Protein AF-A0A5C2S6M8-F1 (afdb_monomer)

Nearest PDB structures (foldseek):
  4gaa-assembly1_B  TM=9.132E-01  e=5.819E-22  Xenopus laevis
  2xpz-assembly1_A  TM=9.169E-01  e=4.598E-22  Saccharomyces cerevisiae
  5ni4-assembly1_C  TM=9.020E-01  e=3.614E-21  Homo sapiens
  2xq0-assembly1_A  TM=9.296E-01  e=1.881E-20  Saccharomyces cerevisiae
  2xpy-assembly1_A  TM=9.095E-01  e=1.107E-20  Saccharomyces cerevisiae

Foldseek 3Di:
DDDDDDDDDDPPDDPPDDDDDDDDDDADPPFPQKDWADDDDDPDPKTKIKGFQALVGCGPDVDDSFQLFWDWDKDKDKDLFDKDKLFQWDPPHQPADHLNPDDRPPDIDITIGTFPATFRRRLIIMITIQKHKDWADDDPPAQATEIEIEHPVCRVLRCLQARPPLNVLQVLLCVVDPHQDRRAAYEYADEQPPPDQWAQRHNYIYGHCVCSPVPNPNNLVSNLSSLLSCQCGNDNDRHPLQCCSRNVSSLQSSLVSLCVRPNVCSSVVSVVVVVVVLVVVCVVCVVPCLVNDNGHDDDDD

Structure (mmCIF, N/CA/C/O backbone):
data_AF-A0A5C2S6M8-F1
#
_entry.id   AF-A0A5C2S6M8-F1
#
loop_
_atom_site.group_PDB
_atom_site.id
_atom_site.type_symbol
_atom_site.label_atom_id
_atom_site.label_alt_id
_atom_site.label_comp_id
_atom_site.label_asym_id
_atom_site.label_entity_id
_atom_site.label_seq_id
_atom_site.pdbx_PDB_ins_code
_atom_site.Cartn_x
_atom_site.Cartn_y
_atom_site.Cartn_z
_atom_site.occupancy
_atom_site.B_iso_or_equiv
_atom_site.auth_seq_id
_atom_site.auth_comp_id
_atom_site.auth_asym_id
_atom_site.auth_atom_id
_atom_site.pdbx_PDB_model_num
ATOM 1 N N . MET A 1 1 ? -6.069 20.967 12.058 1.00 51.31 1 MET A N 1
ATOM 2 C CA . MET A 1 1 ? -5.876 20.634 13.490 1.00 51.31 1 MET A CA 1
ATOM 3 C C . MET A 1 1 ? -6.990 19.701 13.958 1.00 51.31 1 MET A C 1
ATOM 5 O O . MET A 1 1 ? -8.087 19.770 13.416 1.00 51.31 1 MET A O 1
ATOM 9 N N . GLY A 1 2 ? -6.708 18.782 14.886 1.00 70.38 2 GLY A N 1
ATOM 10 C CA . GLY A 1 2 ? -7.698 17.844 15.445 1.00 70.38 2 GLY A CA 1
ATOM 11 C C . GLY A 1 2 ? -8.103 18.213 16.876 1.00 70.38 2 GLY A C 1
ATOM 12 O O . GLY A 1 2 ? -7.487 19.081 17.480 1.00 70.38 2 GLY A O 1
ATOM 13 N N . SER A 1 3 ? -9.102 17.532 17.442 1.00 79.12 3 SER A N 1
ATOM 14 C CA . SER A 1 3 ? -9.511 17.717 18.846 1.00 79.12 3 SER A CA 1
ATOM 15 C C . SER A 1 3 ? -9.066 16.517 19.692 1.00 79.12 3 SER A C 1
ATOM 17 O O . SER A 1 3 ? -9.402 15.384 19.327 1.00 79.12 3 SER A O 1
ATOM 19 N N . PRO A 1 4 ? -8.329 16.713 20.802 1.00 83.56 4 PRO A N 1
ATOM 20 C CA . PRO A 1 4 ? -7.912 15.607 21.658 1.00 83.56 4 PRO A CA 1
ATOM 21 C C . PRO A 1 4 ? -9.127 14.967 22.343 1.00 83.56 4 PRO A C 1
ATOM 23 O O . PRO A 1 4 ? -9.951 15.661 22.936 1.00 83.56 4 PRO A O 1
ATOM 26 N N . LEU A 1 5 ? -9.227 13.637 22.294 1.00 86.69 5 LEU A N 1
ATOM 27 C CA . LEU A 1 5 ? -10.192 12.879 23.090 1.00 86.69 5 LEU A CA 1
ATOM 28 C C . LEU A 1 5 ? -9.545 12.512 24.430 1.00 86.69 5 LEU A C 1
ATOM 30 O O . LEU A 1 5 ? -8.531 11.819 24.450 1.00 86.69 5 LEU A O 1
ATOM 34 N N . ARG A 1 6 ? -10.132 12.960 25.544 1.00 90.19 6 ARG A N 1
ATOM 35 C CA . ARG A 1 6 ? -9.695 12.599 26.900 1.00 90.19 6 ARG A CA 1
ATOM 36 C C . ARG A 1 6 ? -10.633 11.537 27.465 1.00 90.19 6 ARG A C 1
ATOM 38 O O . ARG A 1 6 ? -11.842 11.738 27.469 1.00 90.19 6 ARG A O 1
ATOM 45 N N . ILE A 1 7 ? -10.075 10.424 27.932 1.00 88.31 7 ILE A N 1
ATOM 46 C CA . ILE A 1 7 ? -10.818 9.323 28.555 1.00 88.31 7 ILE A CA 1
ATOM 47 C C . ILE A 1 7 ? -10.286 9.167 29.976 1.00 88.31 7 ILE A C 1
ATOM 49 O O . ILE A 1 7 ? -9.089 8.960 30.165 1.00 88.31 7 ILE A O 1
ATOM 53 N N . LEU A 1 8 ? -11.166 9.299 30.967 1.00 90.06 8 LEU A N 1
ATOM 54 C CA . LEU A 1 8 ? -10.809 9.101 32.368 1.00 90.06 8 LEU A CA 1
ATOM 55 C C . LEU A 1 8 ? -10.795 7.601 32.668 1.00 90.06 8 LEU A C 1
ATOM 57 O O . LEU A 1 8 ? -11.786 6.907 32.445 1.00 90.06 8 LEU A O 1
ATOM 61 N N . LEU A 1 9 ? -9.659 7.108 33.152 1.00 87.69 9 LEU A N 1
ATOM 62 C CA . LEU A 1 9 ? -9.495 5.720 33.575 1.00 87.69 9 LEU A CA 1
ATOM 63 C C . LEU A 1 9 ? -9.666 5.614 35.100 1.00 87.69 9 LEU A C 1
ATOM 65 O O . LEU A 1 9 ? -9.387 6.585 35.807 1.00 87.69 9 LEU A O 1
ATOM 69 N N . PRO A 1 10 ? -10.092 4.454 35.635 1.00 85.06 10 PRO A N 1
ATOM 70 C CA . PRO A 1 10 ? -10.161 4.242 37.079 1.00 85.06 10 PRO A CA 1
ATOM 71 C C . PRO A 1 10 ? -8.787 4.451 37.750 1.00 85.06 10 PRO A C 1
ATOM 73 O O . PRO A 1 10 ? -7.783 4.025 37.180 1.00 85.06 10 PRO A O 1
ATOM 76 N N . PRO A 1 11 ? -8.718 5.043 38.957 1.00 79.00 11 PRO A N 1
ATOM 77 C CA . PRO A 1 11 ? -7.467 5.518 39.567 1.00 79.00 11 PRO A CA 1
ATOM 78 C C . PRO A 1 11 ? -6.486 4.415 40.011 1.00 79.00 11 PRO A C 1
ATOM 80 O O . PRO A 1 11 ? -5.311 4.690 40.226 1.00 79.00 11 PRO A O 1
ATOM 83 N N . SER A 1 12 ? -6.923 3.162 40.135 1.00 82.44 12 SER A N 1
ATOM 84 C CA . SER A 1 12 ? -6.115 2.049 40.653 1.00 82.44 12 SER A CA 1
ATOM 85 C C . SER A 1 12 ? -5.447 1.221 39.543 1.00 82.44 12 SER A C 1
ATOM 87 O O . SER A 1 12 ? -5.693 0.016 39.446 1.00 82.44 12 SER A O 1
ATOM 89 N N . ARG A 1 13 ? -4.651 1.850 38.668 1.00 85.12 13 ARG A N 1
ATOM 90 C CA . ARG A 1 13 ? -3.967 1.153 37.559 1.00 85.12 13 ARG A CA 1
ATOM 91 C C . ARG A 1 13 ? -2.469 1.036 37.776 1.00 85.12 13 ARG A C 1
ATOM 93 O O . ARG A 1 13 ? -1.834 1.954 38.287 1.00 85.12 13 ARG A O 1
ATOM 100 N N . LYS A 1 14 ? -1.917 -0.103 37.368 1.00 89.44 14 LYS A N 1
ATOM 101 C CA . LYS A 1 14 ? -0.484 -0.401 37.411 1.00 89.44 14 LYS A CA 1
ATOM 102 C C . LYS A 1 14 ? 0.089 -0.439 35.997 1.00 89.44 14 LYS A C 1
ATOM 104 O O . LYS A 1 14 ? -0.619 -0.692 35.023 1.00 89.44 14 LYS A O 1
ATOM 109 N N . VAL A 1 15 ? 1.392 -0.184 35.882 1.00 88.62 15 VAL A N 1
ATOM 110 C CA . VAL A 1 15 ? 2.122 -0.370 34.621 1.00 88.62 15 VAL A CA 1
ATOM 111 C C . VAL A 1 15 ? 1.976 -1.829 34.184 1.00 88.62 15 VAL A C 1
ATOM 113 O O . VAL A 1 15 ? 2.234 -2.734 34.972 1.00 88.62 15 VAL A O 1
ATOM 116 N N . GLY A 1 16 ? 1.549 -2.043 32.939 1.00 88.75 16 GLY A N 1
ATOM 117 C CA . GLY A 1 16 ? 1.288 -3.373 32.377 1.00 88.75 16 GLY A CA 1
ATOM 118 C C . GLY A 1 16 ? -0.184 -3.798 32.383 1.00 88.75 16 GLY A C 1
ATOM 119 O O . GLY A 1 16 ? -0.522 -4.766 31.703 1.00 88.75 16 GLY A O 1
ATOM 120 N N . ASP A 1 17 ? -1.072 -3.071 33.070 1.00 89.69 17 ASP A N 1
ATOM 121 C CA . ASP A 1 17 ? -2.508 -3.358 33.029 1.00 89.69 17 ASP A CA 1
ATOM 122 C C . ASP A 1 17 ? -3.062 -3.213 31.602 1.00 89.69 17 ASP A C 1
ATOM 124 O O . ASP A 1 17 ? -2.877 -2.190 30.937 1.00 89.69 17 ASP A O 1
ATOM 128 N N . GLN A 1 18 ? -3.814 -4.217 31.148 1.00 89.56 18 GLN A N 1
ATOM 129 C CA . GLN A 1 18 ? -4.570 -4.141 29.899 1.00 89.56 18 GLN A CA 1
ATOM 130 C C . GLN A 1 18 ? -5.984 -3.625 30.164 1.00 89.56 18 GLN A C 1
ATOM 132 O O . GLN A 1 18 ? -6.680 -4.089 31.067 1.00 89.56 18 GLN A O 1
ATOM 137 N N . ILE A 1 19 ? -6.430 -2.671 29.350 1.00 89.75 19 ILE A N 1
ATOM 138 C CA . ILE A 1 19 ? -7.759 -2.070 29.457 1.00 89.75 19 ILE A CA 1
ATOM 139 C C . ILE A 1 19 ? -8.443 -2.174 28.101 1.00 89.75 19 ILE A C 1
ATOM 141 O O . ILE A 1 19 ? -7.849 -1.875 27.065 1.00 89.75 19 ILE A O 1
ATOM 145 N N . ARG A 1 20 ? -9.719 -2.568 28.106 1.00 90.88 20 ARG A N 1
ATOM 146 C CA . ARG A 1 20 ? -10.574 -2.497 26.923 1.00 90.88 20 ARG A CA 1
ATOM 147 C C . ARG A 1 20 ? -11.354 -1.189 26.951 1.00 90.88 20 ARG A C 1
ATOM 149 O O . ARG A 1 20 ? -12.127 -0.950 27.872 1.00 90.88 20 ARG A O 1
ATOM 156 N N . VAL A 1 21 ? -11.166 -0.371 25.923 1.00 90.81 21 VAL A N 1
ATOM 157 C CA . VAL A 1 21 ? -11.906 0.878 25.725 1.00 90.81 21 VAL A CA 1
ATOM 158 C C . VAL A 1 21 ? -12.774 0.720 24.484 1.00 90.81 21 VAL A C 1
ATOM 160 O O . VAL A 1 21 ? -12.265 0.400 23.412 1.00 90.81 21 VAL A O 1
ATOM 163 N N . GLN A 1 22 ? -14.080 0.940 24.627 1.00 92.25 22 GLN A N 1
ATOM 164 C CA . GLN A 1 22 ? -15.024 0.917 23.513 1.00 92.25 22 GLN A CA 1
ATOM 165 C C . GLN A 1 22 ? -15.515 2.334 23.236 1.00 92.25 22 GLN A C 1
ATOM 167 O O . GLN A 1 22 ? -15.999 3.020 24.132 1.00 92.25 22 GLN A O 1
ATOM 172 N N . ILE A 1 23 ? -15.369 2.772 21.987 1.00 90.94 23 ILE A N 1
ATOM 173 C CA . ILE A 1 23 ? -15.729 4.121 21.555 1.00 90.94 23 ILE A CA 1
ATOM 174 C C . ILE A 1 23 ? -16.722 3.992 20.409 1.00 90.94 23 ILE A C 1
ATOM 176 O O . ILE A 1 23 ? -16.376 3.496 19.338 1.00 90.94 23 ILE A O 1
ATOM 180 N N . PHE A 1 24 ? -17.942 4.474 20.625 1.00 92.38 24 PHE A N 1
ATOM 181 C CA . PHE A 1 24 ? -18.933 4.626 19.566 1.00 92.38 24 PHE A CA 1
ATOM 182 C C . PHE A 1 24 ? -18.761 6.002 18.925 1.00 92.38 24 PHE A C 1
ATOM 184 O O . PHE A 1 24 ? -18.688 7.017 19.619 1.00 92.38 24 PHE A O 1
ATOM 191 N N . TYR A 1 25 ? -18.646 6.046 17.601 1.00 87.88 25 TYR A N 1
ATOM 192 C CA . TYR A 1 25 ? -18.480 7.292 16.862 1.00 87.88 25 TYR A CA 1
ATOM 193 C C . TYR A 1 25 ? -19.053 7.168 15.449 1.00 87.88 25 TYR A C 1
ATOM 195 O O . TYR A 1 25 ? -19.268 6.070 14.943 1.00 87.88 25 TYR A O 1
ATOM 203 N N . SER A 1 26 ? -19.263 8.314 14.809 1.00 84.75 26 SER A N 1
ATOM 204 C CA . SER A 1 26 ? -19.630 8.436 13.401 1.00 84.75 26 SER A CA 1
ATOM 205 C C . SER A 1 26 ? -18.757 9.499 12.736 1.00 84.75 26 SER A C 1
ATOM 207 O O . SER A 1 26 ? -18.307 10.458 13.373 1.00 84.75 26 SER A O 1
ATOM 209 N N . THR A 1 27 ? -18.464 9.309 11.453 1.00 80.25 27 THR A N 1
ATOM 210 C CA . THR A 1 27 ? -17.738 10.290 10.639 1.00 80.25 27 THR A CA 1
ATOM 211 C C . THR A 1 27 ? -18.676 11.401 10.160 1.00 80.25 27 THR A C 1
ATOM 213 O O .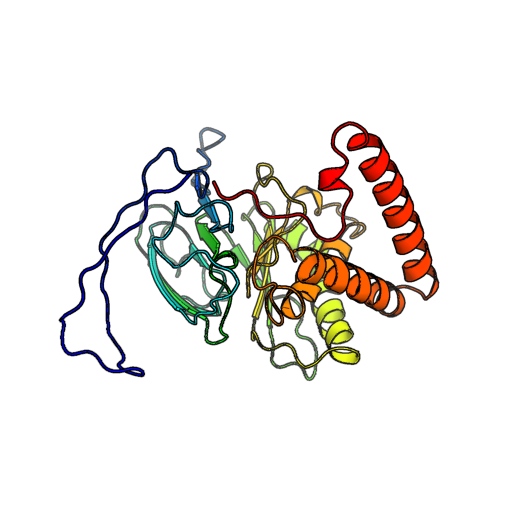 THR A 1 27 ? -19.869 11.172 9.974 1.00 80.25 27 THR A O 1
ATOM 216 N N . THR A 1 28 ? -18.137 12.593 9.904 1.00 77.94 28 THR A N 1
ATOM 217 C CA . THR A 1 28 ? -18.879 13.743 9.352 1.00 77.94 28 THR A CA 1
ATOM 218 C C . THR A 1 28 ? -18.577 13.921 7.860 1.00 77.94 28 THR A C 1
ATOM 220 O O . THR A 1 28 ? -17.561 13.416 7.384 1.00 77.94 28 THR A O 1
ATOM 223 N N . LYS A 1 29 ? -19.440 14.630 7.115 1.00 71.38 29 LYS A N 1
ATOM 224 C CA . LYS A 1 29 ? -19.305 14.806 5.652 1.00 71.38 29 LYS A CA 1
ATOM 225 C C . LYS A 1 29 ? -18.013 15.533 5.240 1.00 71.38 29 LYS A C 1
ATOM 227 O O . LYS A 1 29 ? -17.406 15.151 4.250 1.00 71.38 29 LYS A O 1
ATOM 232 N N . ASP A 1 30 ? -17.549 16.492 6.039 1.00 64.75 30 ASP A N 1
ATOM 233 C CA . ASP A 1 30 ? -16.437 17.395 5.685 1.00 64.75 30 ASP A CA 1
ATOM 234 C C . ASP A 1 30 ? -15.050 16.885 6.127 1.00 64.75 30 ASP A C 1
ATOM 236 O O . ASP A 1 30 ? -14.206 17.651 6.596 1.00 64.75 30 ASP A O 1
ATOM 240 N N . ARG A 1 31 ? -14.803 15.568 6.084 1.00 65.19 31 ARG A N 1
ATOM 241 C CA . ARG A 1 31 ? -13.553 14.990 6.611 1.00 65.19 31 ARG A CA 1
ATOM 242 C C . ARG A 1 31 ? -12.510 14.762 5.511 1.00 65.19 31 ARG A C 1
ATOM 244 O O . ARG A 1 31 ? -12.774 13.981 4.606 1.00 65.19 31 ARG A O 1
ATOM 251 N N . PRO A 1 32 ? -11.271 15.274 5.664 1.00 61.50 32 PRO A N 1
ATOM 252 C CA . PRO A 1 32 ? -10.201 15.101 4.671 1.00 61.50 32 PRO A CA 1
ATOM 253 C C . PRO A 1 32 ? -9.679 13.657 4.540 1.00 61.50 32 PRO A C 1
ATOM 255 O O . PRO A 1 32 ? -8.858 13.380 3.677 1.00 61.50 32 PRO A O 1
ATOM 258 N N . ALA A 1 33 ? -10.120 12.739 5.408 1.00 66.12 33 ALA A N 1
ATOM 259 C CA . ALA A 1 33 ? -9.715 11.330 5.401 1.00 66.12 33 ALA A CA 1
ATOM 260 C C . ALA A 1 33 ? -10.486 10.483 4.374 1.00 66.12 33 ALA A C 1
ATOM 262 O O . ALA A 1 33 ? -10.068 9.384 4.018 1.00 66.12 33 ALA A O 1
ATOM 263 N N . VAL A 1 34 ? -11.670 10.943 3.961 1.00 70.50 34 VAL A N 1
ATOM 264 C CA . VAL A 1 34 ? -12.588 10.151 3.143 1.00 70.50 34 VAL A CA 1
ATOM 265 C C . VAL A 1 34 ? -12.910 10.927 1.882 1.00 70.50 34 VAL A C 1
ATOM 267 O O . VAL A 1 34 ? -13.411 12.047 1.956 1.00 70.50 34 VAL A O 1
ATOM 270 N N . GLN A 1 35 ? -12.672 10.309 0.731 1.00 72.81 35 GLN A N 1
ATOM 271 C CA . GLN A 1 35 ? -13.114 10.832 -0.549 1.00 72.81 35 GLN A CA 1
ATOM 272 C C . GLN A 1 35 ? -14.350 10.052 -0.997 1.00 72.81 35 GLN A C 1
ATOM 274 O O . GLN A 1 35 ? -14.282 8.878 -1.367 1.00 72.81 35 GLN A O 1
ATOM 279 N N . TRP A 1 36 ? -15.496 10.725 -0.953 1.00 73.62 36 TRP A N 1
ATOM 280 C CA . TRP A 1 36 ? -16.749 10.202 -1.482 1.00 73.62 36 TRP A CA 1
ATOM 281 C C . TRP A 1 36 ? -16.871 10.599 -2.950 1.00 73.62 36 TRP A C 1
ATOM 283 O O . TRP A 1 36 ? -16.970 11.790 -3.246 1.00 73.62 36 TRP A O 1
ATOM 293 N N . LEU A 1 37 ? -16.901 9.628 -3.864 1.00 68.06 37 LEU A N 1
ATOM 294 C CA . LEU A 1 37 ? -17.186 9.900 -5.270 1.00 68.06 37 LEU A CA 1
ATOM 295 C C . LEU A 1 37 ? -18.666 9.627 -5.546 1.00 68.06 37 LEU A C 1
ATOM 297 O O . LEU A 1 37 ? -19.238 8.602 -5.157 1.00 68.06 37 LEU A O 1
ATOM 301 N N . GLY A 1 38 ? -19.312 10.613 -6.165 1.00 60.66 38 GLY A N 1
ATOM 302 C CA . GLY A 1 38 ? -20.696 10.508 -6.606 1.00 60.66 38 GLY A CA 1
ATOM 303 C C . GLY A 1 38 ? -20.833 9.602 -7.829 1.00 60.66 38 GLY A C 1
ATOM 304 O O . GLY A 1 38 ? -19.851 9.156 -8.413 1.00 60.66 38 GLY A O 1
ATOM 305 N N . LYS A 1 39 ? -22.077 9.356 -8.251 1.00 62.31 39 LYS A N 1
ATOM 306 C CA . LYS A 1 39 ? -22.330 8.725 -9.549 1.00 62.31 39 LYS A CA 1
ATOM 307 C C . LYS A 1 39 ? -21.982 9.722 -10.652 1.00 62.31 39 LYS A C 1
ATOM 309 O O . LYS A 1 39 ? -22.772 10.628 -10.916 1.00 62.31 39 LYS A O 1
ATOM 314 N N . GLU A 1 40 ? -20.847 9.551 -11.312 1.00 47.44 40 GLU A N 1
ATOM 315 C CA . GLU A 1 40 ? -20.631 10.186 -12.607 1.00 47.44 40 GLU A CA 1
ATOM 316 C C . GLU A 1 40 ? -21.349 9.345 -13.677 1.00 47.44 40 GLU A C 1
ATOM 318 O O . GLU A 1 40 ? -21.055 8.169 -13.860 1.00 47.44 40 GLU A O 1
ATOM 323 N N . ARG A 1 41 ? -22.328 9.963 -14.355 1.00 40.81 41 ARG A N 1
ATOM 324 C CA . ARG A 1 41 ? -23.285 9.428 -15.356 1.00 40.81 41 ARG A CA 1
ATOM 325 C C . ARG A 1 41 ? -24.561 8.732 -14.851 1.00 40.81 41 ARG A C 1
ATOM 327 O O . ARG A 1 41 ? -24.564 7.783 -14.068 1.00 40.81 41 ARG A O 1
ATOM 334 N N . LYS A 1 42 ? -25.688 9.171 -15.435 1.00 32.03 42 LYS A N 1
ATOM 335 C CA . LYS A 1 42 ? -26.986 8.476 -15.408 1.00 32.03 42 LYS A CA 1
ATOM 336 C C . LYS A 1 42 ? -26.809 7.063 -15.984 1.00 32.03 42 LYS A C 1
ATOM 338 O O . LYS A 1 42 ? -26.365 6.930 -17.118 1.00 32.03 42 LYS A O 1
ATOM 343 N N . GLY A 1 43 ? -27.172 6.036 -15.214 1.00 39.66 43 GLY A N 1
ATOM 344 C CA . GLY A 1 43 ? -27.236 4.642 -15.679 1.00 39.66 43 GLY A CA 1
ATOM 345 C C . GLY A 1 43 ? -26.211 3.671 -15.083 1.00 39.66 43 GLY A C 1
ATOM 346 O O . GLY A 1 43 ? -26.381 2.472 -15.270 1.00 39.66 43 GLY A O 1
ATOM 347 N N . ARG A 1 44 ? -25.196 4.128 -14.328 1.00 50.44 44 ARG A N 1
ATOM 348 C CA . ARG A 1 44 ? -24.245 3.220 -13.653 1.00 50.44 44 ARG A CA 1
ATOM 349 C C . ARG A 1 44 ? -24.605 2.972 -12.177 1.00 50.44 44 ARG A C 1
ATOM 351 O O . ARG A 1 44 ? -24.849 3.930 -11.426 1.00 50.44 44 ARG A O 1
ATOM 358 N N . PRO A 1 45 ? -24.660 1.707 -11.723 1.00 44.56 45 PRO A N 1
ATOM 359 C CA . PRO A 1 45 ? -24.826 1.374 -10.318 1.00 44.56 45 PRO A CA 1
ATOM 360 C C . PRO A 1 45 ? -23.462 1.268 -9.627 1.00 44.56 45 PRO A C 1
ATOM 362 O O . PRO A 1 45 ? -22.944 0.176 -9.463 1.00 44.56 45 PRO A O 1
ATOM 365 N N . SER A 1 46 ? -22.890 2.379 -9.161 1.00 49.19 46 SER A N 1
ATOM 366 C CA . SER A 1 46 ? -21.940 2.329 -8.036 1.00 49.19 46 SER A CA 1
ATOM 367 C C . SER A 1 46 ? -21.577 3.718 -7.532 1.00 49.19 46 SER A C 1
ATOM 369 O O . SER A 1 46 ? -21.300 4.631 -8.300 1.00 49.19 46 SER A O 1
ATOM 371 N N . ARG A 1 47 ? -21.601 3.885 -6.208 1.00 51.53 47 ARG A N 1
ATOM 372 C CA . ARG A 1 47 ? -20.844 4.934 -5.522 1.00 51.53 47 ARG A CA 1
ATOM 373 C C . ARG A 1 47 ? -19.505 4.298 -5.163 1.00 51.53 47 ARG A C 1
ATOM 375 O O . ARG A 1 47 ? -19.506 3.366 -4.368 1.00 51.53 47 ARG A O 1
ATOM 382 N N . SER A 1 48 ? -18.397 4.738 -5.740 1.00 51.88 48 SER A N 1
ATOM 383 C CA . SER A 1 48 ? -17.071 4.367 -5.239 1.00 51.88 48 SER A CA 1
ATOM 384 C C . SER A 1 48 ? -16.691 5.350 -4.129 1.00 51.88 48 SER A C 1
ATOM 386 O O . SER A 1 48 ? -16.628 6.558 -4.337 1.00 51.88 48 SER A O 1
ATOM 388 N N . CYS A 1 49 ? -16.471 4.861 -2.920 1.00 51.53 49 CYS A N 1
ATOM 389 C CA . CYS A 1 49 ? -15.915 5.623 -1.814 1.00 51.53 49 CYS A CA 1
ATOM 390 C C . CYS A 1 49 ? -14.572 5.014 -1.435 1.00 51.53 49 CYS A C 1
ATOM 392 O O . CYS A 1 49 ? -14.510 3.879 -0.976 1.00 51.53 49 CYS A O 1
ATOM 394 N N . SER A 1 50 ? -13.499 5.783 -1.545 1.00 53.28 50 SER A N 1
ATOM 395 C CA . SER A 1 50 ? -12.207 5.409 -0.974 1.00 53.28 50 SER A CA 1
ATOM 396 C C . SER A 1 50 ? -11.949 6.266 0.259 1.00 53.28 50 SER A C 1
ATOM 398 O O . SER A 1 50 ? -11.932 7.495 0.176 1.00 53.28 50 SER A O 1
ATOM 400 N N . ALA A 1 51 ? -11.740 5.633 1.411 1.00 52.66 51 ALA A N 1
ATOM 401 C CA . ALA A 1 51 ? -11.305 6.312 2.622 1.00 52.66 51 ALA A CA 1
ATOM 402 C C . ALA A 1 51 ? -9.925 5.820 3.051 1.00 52.66 51 ALA A C 1
ATOM 404 O O . ALA A 1 51 ? -9.635 4.626 3.108 1.00 52.66 51 ALA A O 1
ATOM 405 N N . LYS A 1 52 ? -9.062 6.762 3.406 1.00 53.19 52 LYS A N 1
ATOM 406 C CA . LYS A 1 52 ? -7.709 6.476 3.861 1.00 53.19 52 LYS A CA 1
ATOM 407 C C . LYS A 1 52 ? -7.469 7.175 5.185 1.00 53.19 52 LYS A C 1
ATOM 409 O O . LYS A 1 52 ? -7.741 8.364 5.328 1.00 53.19 52 LYS A O 1
ATOM 414 N N . LEU A 1 53 ? -6.899 6.458 6.145 1.00 49.03 53 LEU A N 1
ATOM 415 C CA . LEU A 1 53 ? -6.372 7.073 7.351 1.00 49.03 53 LEU A CA 1
ATOM 416 C C . LEU A 1 53 ? -4.920 7.475 7.067 1.00 49.03 53 LEU A C 1
ATOM 418 O O . LEU A 1 53 ? -4.027 6.680 7.272 1.00 49.03 53 LEU A O 1
ATOM 422 N N . ASN A 1 54 ? -4.638 8.676 6.558 1.00 44.03 54 ASN A N 1
ATOM 423 C CA . ASN A 1 54 ? -3.252 9.175 6.499 1.00 44.03 54 ASN A CA 1
ATOM 424 C C . ASN A 1 54 ? -2.846 9.848 7.837 1.00 44.03 54 ASN A C 1
ATOM 426 O O . ASN A 1 54 ? -3.720 10.229 8.623 1.00 44.03 54 ASN A O 1
ATOM 430 N N . GLN A 1 55 ? -1.538 10.029 8.097 1.00 37.03 55 GLN A N 1
ATOM 431 C CA . GLN A 1 55 ? -1.024 10.710 9.310 1.00 37.03 55 GLN A CA 1
ATOM 432 C C . GLN A 1 55 ? -1.608 12.127 9.486 1.00 37.03 55 GLN A C 1
ATOM 434 O O . GLN A 1 55 ? -1.823 12.585 10.610 1.00 37.03 55 GLN A O 1
ATOM 439 N N . SER A 1 56 ? -1.931 12.792 8.377 1.00 39.72 56 SER A N 1
ATOM 440 C CA . SER A 1 56 ? -2.552 14.119 8.308 1.00 39.72 56 SER A CA 1
ATOM 441 C C . SER A 1 56 ? -4.053 14.109 8.654 1.00 39.72 56 SER A C 1
ATOM 443 O O . SER A 1 56 ? -4.654 15.157 8.885 1.00 39.72 56 SER A O 1
ATOM 445 N N . THR A 1 57 ? -4.682 12.933 8.726 1.00 45.16 57 THR A N 1
ATOM 446 C CA . THR A 1 57 ? -6.131 12.760 8.846 1.00 45.16 57 THR A CA 1
ATOM 447 C C . THR A 1 57 ? -6.490 11.960 10.094 1.00 45.16 57 THR A C 1
ATOM 449 O O . THR A 1 57 ? -7.024 10.857 10.047 1.00 45.16 57 THR A O 1
ATOM 452 N N . ARG A 1 58 ? -6.352 12.601 11.260 1.00 46.62 58 ARG A N 1
ATOM 453 C CA . ARG A 1 58 ? -6.957 12.172 12.546 1.00 46.62 58 ARG A CA 1
ATOM 454 C C . ARG A 1 58 ? -8.504 12.070 12.518 1.00 46.62 58 ARG A C 1
ATOM 456 O O . ARG A 1 58 ? -9.152 12.093 13.560 1.00 46.62 58 ARG A O 1
ATOM 463 N N . GLY A 1 59 ? -9.116 12.097 11.332 1.00 39.25 59 GLY A N 1
ATOM 464 C CA . GLY A 1 59 ? -10.526 12.386 11.103 1.00 39.25 59 GLY A CA 1
ATOM 465 C C . GLY A 1 59 ? -11.400 11.192 10.744 1.00 39.25 59 GLY A C 1
ATOM 466 O O . GLY A 1 59 ? -12.612 11.320 10.895 1.00 39.25 59 GLY A O 1
ATOM 467 N N . ALA A 1 60 ? -10.827 10.066 10.301 1.00 42.31 60 ALA A N 1
ATOM 468 C CA . ALA A 1 60 ? -11.610 8.853 10.073 1.00 42.31 60 ALA A CA 1
ATOM 469 C C . ALA A 1 60 ? -11.816 8.099 11.391 1.00 42.31 60 ALA A C 1
ATOM 471 O O . ALA A 1 60 ? -12.961 7.931 11.798 1.00 42.31 60 ALA A O 1
ATOM 472 N N . TRP A 1 61 ? -10.744 7.718 12.099 1.00 47.69 61 TRP A N 1
ATOM 473 C CA . TRP A 1 61 ? -10.817 6.882 13.308 1.00 47.69 61 TRP A CA 1
ATOM 474 C C . TRP A 1 61 ? -10.116 7.543 14.504 1.00 47.69 61 TRP A C 1
ATOM 476 O O . TRP A 1 61 ? -9.056 8.151 14.361 1.00 47.69 61 TRP A O 1
ATOM 486 N N . ARG A 1 62 ? -10.695 7.418 15.707 1.00 52.00 62 ARG A N 1
ATOM 487 C CA . ARG A 1 62 ? -10.178 8.012 16.959 1.00 52.00 62 ARG A CA 1
ATOM 488 C C . ARG A 1 62 ? -9.050 7.172 17.584 1.00 52.00 62 ARG A C 1
ATOM 490 O O . ARG A 1 62 ? -9.115 6.818 18.757 1.00 52.00 62 ARG A O 1
ATOM 497 N N . LEU A 1 63 ? -8.046 6.818 16.785 1.00 57.84 63 LEU A N 1
ATOM 498 C CA . LEU A 1 63 ? -6.850 6.076 17.205 1.00 57.84 63 LEU A CA 1
ATOM 499 C C . LEU A 1 63 ? -5.683 7.034 17.488 1.00 57.84 63 LEU A C 1
ATOM 501 O O . LEU A 1 63 ? -5.672 8.170 17.009 1.00 57.84 63 LEU A O 1
ATOM 505 N N . CYS A 1 64 ? -4.681 6.570 18.243 1.00 58.34 64 CYS A N 1
ATOM 506 C CA . CYS A 1 64 ? -3.402 7.275 18.341 1.00 58.34 64 CYS A CA 1
ATOM 507 C C . CYS A 1 64 ? -2.798 7.363 16.935 1.00 58.34 64 CYS A C 1
ATOM 509 O O . CYS A 1 64 ? -2.408 6.351 16.374 1.00 58.34 64 CYS A O 1
ATOM 511 N N . SER A 1 65 ? -2.744 8.553 16.339 1.00 67.00 65 SER A N 1
ATOM 512 C CA . SER A 1 65 ? -2.299 8.724 14.949 1.00 67.00 65 SER A CA 1
ATOM 513 C C . SER A 1 65 ? -0.774 8.752 14.793 1.00 67.00 65 SER A C 1
ATOM 515 O O . SER A 1 65 ? -0.283 9.125 13.730 1.00 67.00 65 SER A O 1
ATOM 517 N N . SER A 1 66 ? -0.025 8.451 15.858 1.00 81.00 66 SER A N 1
ATOM 518 C CA . SER A 1 66 ? 1.435 8.495 15.837 1.00 81.00 66 SER A CA 1
ATOM 519 C C . SER A 1 66 ? 2.002 7.245 15.160 1.00 81.00 66 SER A C 1
ATOM 521 O O . SER A 1 66 ? 1.615 6.137 15.537 1.00 81.00 66 SER A O 1
ATOM 523 N N . PRO A 1 67 ? 2.955 7.385 14.225 1.00 84.38 67 PRO A N 1
ATOM 524 C CA . PRO A 1 67 ? 3.628 6.243 13.611 1.00 84.38 67 PRO A CA 1
ATOM 525 C C . PRO A 1 67 ? 4.533 5.473 14.589 1.00 84.38 67 PRO A C 1
ATOM 527 O O . PRO A 1 67 ? 4.859 4.318 14.324 1.00 84.38 67 PRO A O 1
ATOM 530 N N . SER A 1 68 ? 4.868 6.057 15.749 1.00 87.44 68 SER A N 1
ATOM 531 C CA . SER A 1 68 ? 5.581 5.370 16.837 1.00 87.44 68 SER A CA 1
ATOM 532 C C . SER A 1 68 ? 4.794 4.230 17.493 1.00 87.44 68 SER A C 1
ATOM 534 O O . SER A 1 68 ? 5.385 3.400 18.181 1.00 87.44 68 SER A O 1
ATOM 536 N N . VAL A 1 69 ? 3.472 4.176 17.305 1.00 90.19 69 VAL A N 1
ATOM 537 C CA . VAL A 1 69 ? 2.620 3.102 17.825 1.00 90.19 69 VAL A CA 1
ATOM 538 C C . VAL A 1 69 ? 2.235 2.185 16.675 1.00 90.19 69 VAL A C 1
ATOM 540 O O . VAL A 1 69 ? 1.769 2.653 15.640 1.00 90.19 69 VAL A O 1
ATOM 543 N N . LYS A 1 70 ? 2.377 0.872 16.871 1.00 92.88 70 LYS A N 1
ATOM 544 C CA . LYS A 1 70 ? 1.882 -0.145 15.937 1.00 92.88 70 LYS A CA 1
ATOM 545 C C . LYS A 1 70 ? 0.791 -0.976 16.583 1.00 92.88 70 LYS A C 1
ATOM 547 O O . LYS A 1 70 ? 0.881 -1.306 17.763 1.00 92.88 70 LYS A O 1
ATOM 552 N N . ILE A 1 71 ? -0.218 -1.328 15.796 1.00 93.19 71 ILE A N 1
ATOM 553 C CA . ILE A 1 71 ? -1.365 -2.112 16.247 1.00 93.19 71 ILE A CA 1
ATOM 554 C C . ILE A 1 71 ? -1.667 -3.239 15.266 1.00 93.19 71 ILE A C 1
ATOM 556 O O . ILE A 1 71 ? -1.464 -3.104 14.060 1.00 93.19 71 ILE A O 1
ATOM 560 N N . THR A 1 72 ? -2.171 -4.346 15.795 1.00 95.94 72 THR A N 1
ATOM 561 C CA . THR A 1 72 ? -2.946 -5.315 15.019 1.00 95.94 72 THR A CA 1
ATOM 562 C C . THR A 1 72 ? -4.407 -4.884 15.035 1.00 95.94 72 THR A C 1
ATOM 564 O O . THR A 1 72 ? -4.837 -4.159 15.939 1.00 95.94 72 THR A O 1
ATOM 5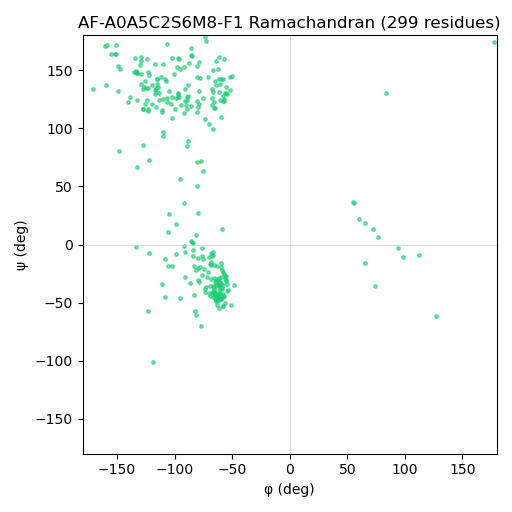67 N N . TYR A 1 73 ? -5.189 -5.297 14.041 1.00 95.06 73 TYR A N 1
ATOM 568 C CA . TYR A 1 73 ? -6.617 -4.998 14.043 1.00 95.06 73 TYR A CA 1
ATOM 569 C C . TYR A 1 73 ? -7.438 -6.098 13.382 1.00 95.06 73 TYR A C 1
ATOM 571 O O . TYR A 1 73 ? -6.977 -6.793 12.480 1.00 95.06 73 TYR A O 1
ATOM 579 N N . ASN A 1 74 ? -8.680 -6.221 13.842 1.00 97.06 74 ASN A N 1
ATOM 580 C CA . ASN A 1 74 ? -9.735 -6.945 13.151 1.00 97.06 74 ASN A CA 1
ATOM 581 C C . ASN A 1 74 ? -10.802 -5.924 12.767 1.00 97.06 74 ASN A C 1
ATOM 583 O O . ASN A 1 74 ? -11.086 -5.009 13.547 1.00 97.06 74 ASN A O 1
ATOM 587 N N . ALA A 1 75 ? -11.395 -6.079 11.592 1.00 95.81 75 ALA A N 1
ATOM 588 C CA . ALA A 1 75 ? -12.455 -5.204 11.120 1.00 95.81 75 ALA A CA 1
ATOM 589 C C . ALA A 1 75 ? -13.649 -6.032 10.658 1.00 95.81 75 ALA A C 1
ATOM 591 O O . ALA A 1 75 ? -13.484 -7.055 9.998 1.00 95.81 75 ALA A O 1
ATOM 592 N N . LYS A 1 76 ? -14.846 -5.560 11.012 1.00 97.31 76 LYS A N 1
ATOM 593 C CA . LYS A 1 76 ? -16.122 -6.079 10.532 1.00 97.31 76 LYS A CA 1
ATOM 594 C C . LYS A 1 76 ? -16.924 -4.911 9.981 1.00 97.31 76 LYS A C 1
ATOM 596 O O . LYS A 1 76 ? -17.226 -3.976 10.723 1.00 97.31 76 LYS A O 1
ATOM 601 N N . VAL A 1 77 ? -17.221 -4.939 8.687 1.00 95.06 77 VAL A N 1
ATOM 602 C CA . VAL A 1 77 ? -17.896 -3.845 7.983 1.00 95.06 77 VAL A CA 1
ATOM 603 C C . VAL A 1 77 ? -19.100 -4.401 7.239 1.00 95.06 77 VAL A C 1
ATOM 605 O O . VAL A 1 77 ? -18.951 -5.207 6.328 1.00 95.06 77 VAL A O 1
ATOM 608 N N . ALA A 1 78 ? -20.296 -3.962 7.622 1.00 96.44 78 ALA A N 1
ATOM 609 C CA . ALA A 1 78 ? -21.519 -4.252 6.884 1.00 96.44 78 ALA A CA 1
ATOM 610 C C . ALA A 1 78 ? -21.738 -3.164 5.827 1.00 96.44 78 ALA A C 1
ATOM 612 O O . ALA A 1 78 ? -21.771 -1.975 6.158 1.00 96.44 78 ALA A O 1
ATOM 613 N N . CYS A 1 79 ? -21.865 -3.551 4.560 1.00 92.75 79 CYS A N 1
ATOM 614 C CA . CYS A 1 79 ? -22.063 -2.608 3.465 1.00 92.75 79 CYS A CA 1
ATOM 615 C C . CYS A 1 79 ? -22.898 -3.220 2.340 1.00 92.75 79 CYS A C 1
ATOM 617 O O . CYS A 1 79 ? -22.877 -4.430 2.137 1.00 92.75 79 CYS A O 1
ATOM 619 N N . VAL A 1 80 ? -23.590 -2.362 1.586 1.00 92.25 80 VAL A N 1
ATOM 620 C CA . VAL A 1 80 ? -24.297 -2.747 0.353 1.00 92.25 80 VAL A CA 1
ATOM 621 C C . VAL A 1 80 ? -23.393 -2.780 -0.879 1.00 92.25 80 VAL A C 1
ATOM 623 O O . VAL A 1 80 ? -23.853 -2.992 -1.990 1.00 92.25 80 VAL A O 1
ATOM 626 N N . LEU A 1 81 ? -22.104 -2.494 -0.720 1.00 91.25 81 LEU A N 1
ATOM 627 C CA . LEU A 1 81 ? -21.106 -2.532 -1.784 1.00 91.25 81 LEU A CA 1
ATOM 628 C C . LEU A 1 81 ? -19.909 -3.365 -1.313 1.00 91.25 81 LEU A C 1
ATOM 630 O O . LEU A 1 81 ? -19.694 -3.465 -0.101 1.00 91.25 81 LEU A O 1
ATOM 634 N N . PRO A 1 82 ? -19.101 -3.915 -2.237 1.00 92.69 82 PRO A N 1
ATOM 635 C CA . PRO A 1 82 ? -1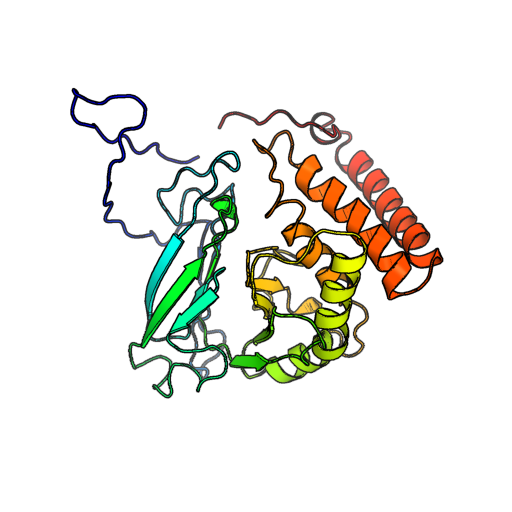7.828 -4.526 -1.886 1.00 92.69 82 PRO A CA 1
ATOM 636 C C . PRO A 1 82 ? -16.939 -3.612 -1.045 1.00 92.69 82 PRO A C 1
ATOM 638 O O . PRO A 1 82 ? -16.769 -2.437 -1.371 1.00 92.69 82 PRO A O 1
ATOM 641 N N . VAL A 1 83 ? -16.381 -4.167 0.032 1.00 93.25 83 VAL A N 1
ATOM 642 C CA . VAL A 1 83 ? -15.468 -3.487 0.957 1.00 93.25 83 VAL A CA 1
ATOM 643 C C . VAL A 1 83 ? -14.113 -4.169 0.887 1.00 93.25 83 VAL A C 1
ATOM 645 O O . VAL A 1 8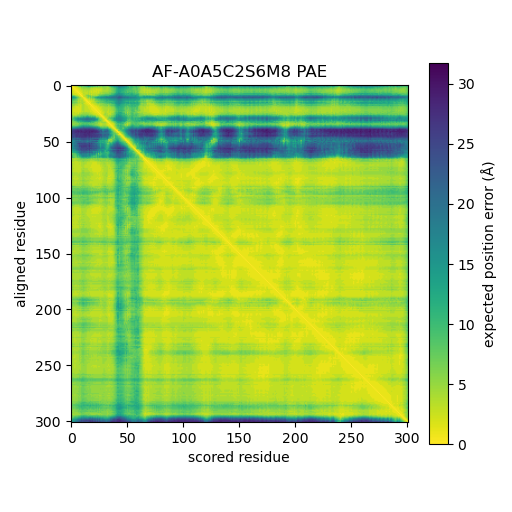3 ? -14.034 -5.383 1.020 1.00 93.25 83 VAL A O 1
ATOM 648 N N . LEU A 1 84 ? -13.061 -3.375 0.734 1.00 94.94 84 LEU A N 1
ATOM 649 C CA . LEU A 1 84 ? -11.665 -3.783 0.764 1.00 94.94 84 LEU A CA 1
ATOM 650 C C . LEU A 1 84 ? -10.959 -3.040 1.896 1.00 94.94 84 LEU A C 1
ATOM 652 O O . LEU A 1 84 ? -11.168 -1.840 2.070 1.00 94.94 84 LEU A O 1
ATOM 656 N N . LEU A 1 85 ? -10.124 -3.735 2.662 1.00 94.94 85 LEU A N 1
ATOM 657 C CA . LEU A 1 85 ? -9.361 -3.183 3.784 1.00 94.94 85 LEU A CA 1
ATOM 658 C C . LEU A 1 85 ? -7.886 -3.567 3.655 1.00 94.94 85 LEU A C 1
ATOM 660 O O . LEU A 1 85 ? -7.563 -4.596 3.068 1.00 94.94 85 LEU A O 1
ATOM 664 N N . SER A 1 86 ? -6.994 -2.769 4.244 1.00 94.75 86 SER A N 1
ATOM 665 C CA . SER A 1 86 ? -5.554 -3.060 4.307 1.00 94.75 86 SER A CA 1
ATOM 666 C C . SER A 1 86 ? -5.213 -4.160 5.334 1.00 94.75 86 SER A C 1
ATOM 668 O O . SER A 1 86 ? -4.585 -3.936 6.380 1.00 94.75 86 SER A O 1
ATOM 670 N N . ALA A 1 87 ? -5.730 -5.360 5.080 1.00 96.69 87 ALA A N 1
ATOM 671 C CA . ALA A 1 87 ? -5.676 -6.535 5.941 1.00 96.69 87 ALA A CA 1
ATOM 672 C C . ALA A 1 87 ? -5.940 -7.814 5.136 1.00 96.69 87 ALA A C 1
ATOM 674 O O . ALA A 1 87 ? -6.378 -7.759 3.991 1.00 96.69 87 ALA A O 1
ATOM 675 N N . ILE A 1 88 ? -5.732 -8.971 5.765 1.00 97.12 88 ILE A N 1
ATOM 676 C CA . ILE A 1 88 ? -6.047 -10.267 5.164 1.00 97.12 88 ILE A CA 1
ATOM 677 C C . ILE A 1 88 ? -7.576 -10.467 5.202 1.00 97.12 88 ILE A C 1
ATOM 679 O O . ILE A 1 88 ? -8.168 -10.338 6.283 1.00 97.12 88 ILE A O 1
ATOM 683 N N . PRO A 1 89 ? -8.225 -10.763 4.064 1.00 95.94 89 PRO A N 1
ATOM 684 C CA . PRO A 1 89 ? -9.654 -11.055 4.000 1.00 95.94 89 PRO A CA 1
ATOM 685 C C . PRO A 1 89 ? -9.961 -12.382 4.701 1.00 95.94 89 PRO A C 1
ATOM 687 O O . PRO A 1 89 ? -9.259 -13.374 4.513 1.00 95.94 89 PRO A O 1
ATOM 690 N N . VAL A 1 90 ? -11.005 -12.392 5.532 1.00 96.38 90 VAL A N 1
ATOM 691 C CA . VAL A 1 90 ? -11.489 -13.587 6.246 1.00 96.38 90 VAL A CA 1
ATOM 692 C C . VAL A 1 90 ? -12.810 -14.065 5.653 1.00 96.38 90 VAL A C 1
ATOM 694 O O . VAL A 1 90 ? -12.982 -15.258 5.430 1.00 96.38 90 VAL A O 1
ATOM 697 N N . SER A 1 91 ? -13.743 -13.144 5.398 1.00 94.62 91 SER A N 1
ATOM 698 C CA . SER A 1 91 ? -15.036 -13.448 4.779 1.00 94.62 91 SER A CA 1
ATOM 699 C C . SER A 1 91 ? -15.656 -12.184 4.174 1.00 94.62 91 SER A C 1
ATOM 701 O O . SER A 1 91 ? -15.658 -11.160 4.854 1.00 94.62 91 SER A O 1
ATOM 703 N N . PRO A 1 92 ? -16.239 -12.222 2.966 1.00 94.00 92 PRO A N 1
ATOM 704 C CA . PRO A 1 92 ? -16.116 -13.292 1.973 1.00 94.00 92 PRO A CA 1
ATOM 705 C C . PRO A 1 92 ? -14.664 -13.439 1.464 1.00 94.00 92 PRO A C 1
ATOM 707 O O . PRO A 1 92 ? -13.879 -12.492 1.582 1.00 94.00 92 PRO A O 1
ATOM 710 N N . PRO A 1 93 ? -14.279 -14.612 0.924 1.00 93.19 93 PRO A N 1
ATOM 711 C CA . PRO A 1 93 ? -12.963 -14.800 0.321 1.00 93.19 93 PRO A CA 1
ATOM 712 C C . PRO A 1 93 ? -12.816 -13.947 -0.948 1.00 93.19 93 PRO A C 1
ATOM 714 O O . PRO A 1 93 ? -13.794 -13.666 -1.642 1.00 93.19 93 PRO A O 1
ATOM 717 N N . SER A 1 94 ? -11.590 -13.527 -1.259 1.00 90.88 94 SER A N 1
ATOM 718 C CA . SER A 1 94 ? -11.317 -12.623 -2.387 1.00 90.88 94 SER A CA 1
ATOM 719 C C . SER A 1 94 ? -11.612 -13.227 -3.753 1.00 90.88 94 SER A C 1
ATOM 721 O O . SER A 1 94 ? -12.081 -12.523 -4.640 1.00 90.88 94 SER A O 1
ATOM 723 N N . ASP A 1 95 ? -11.350 -14.521 -3.910 1.00 89.81 95 ASP A N 1
ATOM 724 C CA . ASP A 1 95 ? -11.589 -15.313 -5.118 1.00 89.81 95 ASP A CA 1
ATOM 725 C C . ASP A 1 95 ? -13.021 -15.860 -5.220 1.00 89.81 95 ASP A C 1
ATOM 727 O O . ASP A 1 95 ? -13.355 -16.547 -6.186 1.00 89.81 95 ASP A O 1
ATOM 731 N N . GLY A 1 96 ? -13.876 -15.534 -4.248 1.00 89.81 96 GLY A N 1
ATOM 732 C CA . GLY A 1 96 ? -15.298 -15.836 -4.283 1.00 89.81 96 GLY A CA 1
ATOM 733 C C . GLY A 1 96 ? -16.087 -14.953 -5.260 1.00 89.81 96 GLY A C 1
ATOM 734 O O . GLY A 1 96 ? -15.543 -14.042 -5.896 1.00 89.81 96 GLY A O 1
ATOM 735 N N . PRO A 1 97 ? -17.405 -15.190 -5.382 1.00 88.94 97 PRO A N 1
ATOM 736 C CA . PRO A 1 97 ? -18.273 -14.332 -6.174 1.00 88.94 97 PRO A CA 1
ATOM 737 C C . PRO A 1 97 ? -18.246 -12.896 -5.639 1.00 88.94 97 PRO A C 1
ATOM 739 O O . PRO A 1 97 ? -18.199 -12.646 -4.429 1.00 88.94 97 PRO A O 1
ATOM 742 N N . ALA A 1 98 ? -18.297 -11.928 -6.555 1.00 87.62 98 ALA A N 1
ATOM 743 C CA . ALA A 1 98 ? -18.317 -10.520 -6.185 1.00 87.62 98 ALA A CA 1
ATOM 744 C C . ALA A 1 98 ? -19.498 -10.239 -5.248 1.00 87.62 98 ALA A C 1
ATOM 746 O O . ALA A 1 98 ? -20.630 -10.606 -5.548 1.00 87.62 98 ALA A O 1
ATOM 747 N N . HIS A 1 99 ? -19.223 -9.569 -4.127 1.00 91.56 99 HIS A N 1
ATOM 748 C CA . HIS A 1 99 ? -20.237 -9.268 -3.114 1.00 91.56 99 HIS A CA 1
ATOM 749 C C . HIS A 1 99 ? -20.968 -10.509 -2.573 1.00 91.56 99 HIS A C 1
ATOM 751 O O . HIS A 1 99 ? -22.155 -10.434 -2.289 1.00 91.56 99 HIS A O 1
ATOM 757 N N . ASP A 1 100 ? -20.265 -11.640 -2.427 1.00 93.44 100 ASP A N 1
ATOM 758 C CA . ASP A 1 100 ? -20.828 -12.886 -1.874 1.00 93.44 100 ASP A CA 1
ATOM 759 C C . ASP A 1 100 ? -22.092 -13.361 -2.625 1.00 93.44 100 ASP A C 1
ATOM 761 O O . ASP A 1 100 ? -23.060 -13.833 -2.032 1.00 93.44 100 ASP A O 1
ATOM 765 N N . ASP A 1 101 ? -22.098 -13.155 -3.950 1.00 91.44 101 ASP A N 1
ATOM 766 C CA . ASP A 1 101 ? -23.218 -13.448 -4.863 1.00 91.44 101 ASP A CA 1
ATOM 767 C C . ASP A 1 101 ? -24.524 -12.690 -4.535 1.00 91.44 101 ASP A C 1
ATOM 769 O O . ASP A 1 101 ? -25.627 -13.094 -4.905 1.00 91.44 101 ASP A O 1
ATOM 773 N N . LYS A 1 102 ? -24.415 -11.568 -3.813 1.00 93.19 102 LYS A N 1
ATOM 774 C CA . LYS A 1 102 ? -25.532 -10.675 -3.482 1.00 93.19 102 LYS A CA 1
ATOM 775 C C . LYS A 1 102 ? -25.643 -9.499 -4.445 1.00 93.19 102 LYS A C 1
ATOM 777 O O . LYS A 1 102 ? -24.678 -9.107 -5.107 1.00 93.19 102 LYS A O 1
ATOM 782 N N . GLU A 1 103 ? -26.823 -8.880 -4.503 1.00 89.94 103 GLU A N 1
ATOM 783 C CA . GLU A 1 103 ? -27.047 -7.753 -5.403 1.00 89.94 103 GLU A CA 1
ATOM 784 C C . GLU A 1 103 ? -26.350 -6.478 -4.896 1.00 89.94 103 GLU A C 1
ATOM 786 O O . GLU A 1 103 ? -26.783 -5.824 -3.940 1.00 89.94 103 GLU A O 1
ATOM 791 N N . ILE A 1 104 ? -25.276 -6.093 -5.594 1.00 88.44 104 ILE A N 1
ATOM 792 C CA . ILE A 1 104 ? -24.480 -4.895 -5.301 1.00 88.44 104 ILE A CA 1
ATOM 793 C C . ILE A 1 104 ? -25.362 -3.642 -5.344 1.00 88.44 104 ILE A C 1
ATOM 795 O O . ILE A 1 104 ? -25.962 -3.291 -6.359 1.00 88.44 104 ILE A O 1
ATOM 799 N N . GLY A 1 105 ? -25.371 -2.912 -4.236 1.00 86.50 105 GLY A N 1
ATOM 800 C CA . GLY A 1 105 ? -26.117 -1.676 -4.035 1.00 86.50 105 GLY A CA 1
ATOM 801 C C . GLY A 1 105 ? -27.489 -1.872 -3.392 1.00 86.50 105 GLY A C 1
ATOM 802 O O . GLY A 1 105 ? -28.142 -0.864 -3.113 1.00 86.50 105 GLY A O 1
ATOM 803 N N . LYS A 1 106 ? -27.913 -3.119 -3.138 1.00 89.69 106 LYS A N 1
ATOM 804 C CA . LYS A 1 106 ? -29.182 -3.437 -2.468 1.00 89.69 106 LYS A CA 1
ATOM 805 C C . LYS A 1 106 ? -28.987 -4.279 -1.215 1.00 89.69 106 LYS A C 1
ATOM 807 O O . LYS A 1 106 ? -29.402 -3.858 -0.137 1.00 89.69 106 LYS A O 1
ATOM 812 N N . ASP A 1 107 ? -28.360 -5.437 -1.362 1.00 93.81 107 ASP A N 1
ATOM 813 C CA . ASP A 1 107 ? -28.198 -6.397 -0.276 1.00 93.81 107 ASP A CA 1
ATOM 814 C C . ASP A 1 107 ? -27.036 -6.000 0.629 1.00 93.81 107 ASP A C 1
ATOM 816 O O . ASP A 1 107 ? -26.030 -5.478 0.166 1.00 93.81 107 ASP A O 1
ATOM 820 N N . VAL A 1 108 ? -27.157 -6.235 1.936 1.00 96.44 108 VAL A N 1
ATOM 821 C CA . VAL A 1 108 ? -26.067 -5.974 2.884 1.00 96.44 108 VAL A CA 1
ATOM 822 C C . VAL A 1 108 ? -25.216 -7.230 3.031 1.00 96.44 108 VAL A C 1
ATOM 824 O O . VAL A 1 108 ? -25.713 -8.269 3.460 1.00 96.44 108 VAL A O 1
ATOM 827 N N . VAL A 1 109 ? -23.917 -7.102 2.773 1.00 96.81 109 VAL A N 1
ATOM 828 C CA . VAL A 1 109 ? -22.910 -8.137 3.043 1.00 96.81 109 VAL A CA 1
ATOM 829 C C . VAL A 1 109 ? -22.001 -7.666 4.164 1.00 96.81 109 VAL A C 1
ATOM 831 O O . VAL A 1 109 ? -21.691 -6.476 4.284 1.00 96.81 109 VAL A O 1
ATOM 834 N N . THR A 1 110 ? -21.580 -8.603 5.013 1.00 97.56 110 THR A N 1
ATOM 835 C CA . THR A 1 110 ? -20.625 -8.312 6.079 1.00 97.56 110 THR A CA 1
ATOM 836 C C . THR A 1 110 ? -19.238 -8.811 5.715 1.00 97.56 110 THR A C 1
ATOM 838 O O . THR A 1 110 ? -19.032 -10.003 5.517 1.00 97.56 110 THR A O 1
ATOM 841 N N . TYR A 1 111 ? -18.300 -7.874 5.676 1.00 97.12 111 TYR A N 1
ATOM 842 C CA . TYR A 1 111 ? -16.901 -8.091 5.360 1.00 97.12 111 TYR A CA 1
ATOM 843 C C . TYR A 1 111 ? -16.074 -8.175 6.636 1.00 97.12 111 TYR A C 1
ATOM 845 O O . TYR A 1 111 ? -16.109 -7.260 7.461 1.00 97.12 111 TYR A O 1
ATOM 853 N N . GLU A 1 112 ? -15.315 -9.250 6.784 1.00 98.12 112 GLU A N 1
ATOM 854 C CA . GLU A 1 112 ? -14.440 -9.534 7.910 1.00 98.12 112 GLU A CA 1
ATOM 855 C C . GLU A 1 112 ? -12.986 -9.598 7.445 1.00 98.12 112 GLU A C 1
ATOM 857 O O . GLU A 1 112 ? -12.647 -10.291 6.486 1.00 98.12 112 GLU A O 1
ATOM 862 N N . TYR A 1 113 ? -12.125 -8.868 8.149 1.00 97.75 113 TYR A N 1
ATOM 863 C CA . TYR A 1 113 ? -10.704 -8.738 7.850 1.00 97.75 113 TYR A CA 1
ATOM 864 C C . TYR A 1 113 ? -9.862 -8.864 9.117 1.00 97.75 113 TYR A C 1
ATOM 866 O O . TYR A 1 113 ? -10.267 -8.421 10.198 1.00 97.75 113 TYR A O 1
ATOM 874 N N . LYS A 1 114 ? -8.653 -9.409 8.965 1.00 98.00 114 LYS A N 1
ATOM 875 C CA . LYS A 1 114 ? -7.678 -9.595 10.042 1.00 98.00 114 LYS A CA 1
ATOM 876 C C . LYS A 1 114 ? -6.299 -9.105 9.612 1.00 98.00 114 LYS A C 1
ATOM 878 O O . LYS A 1 114 ? -5.738 -9.580 8.632 1.00 98.00 114 LYS A O 1
ATOM 883 N N . GLN A 1 115 ? -5.722 -8.188 10.380 1.00 97.38 115 GLN A N 1
ATOM 884 C CA . GLN A 1 115 ? -4.337 -7.746 10.239 1.00 97.38 115 GLN A CA 1
ATOM 885 C C . GLN A 1 115 ? -3.521 -8.262 11.432 1.00 97.38 115 GLN A C 1
ATOM 887 O O . GLN A 1 115 ? -3.507 -7.622 12.490 1.00 97.38 115 GLN A O 1
ATOM 892 N N . PRO A 1 116 ? -2.876 -9.439 11.306 1.00 97.19 116 PRO A N 1
ATOM 893 C CA . PRO A 1 116 ? -2.112 -10.037 12.396 1.00 97.19 116 PRO A CA 1
ATOM 894 C C . PRO A 1 116 ? -0.736 -9.387 12.586 1.00 97.19 116 PRO A C 1
ATOM 896 O O . PRO A 1 116 ? -0.147 -9.528 13.656 1.00 97.19 116 PRO A O 1
ATOM 899 N N . VAL A 1 117 ? -0.217 -8.678 11.578 1.00 96.94 117 VAL A N 1
ATOM 900 C CA . VAL A 1 117 ? 1.079 -8.000 11.653 1.00 96.94 117 VAL A CA 1
ATOM 901 C C . VAL A 1 117 ? 0.875 -6.586 12.206 1.00 96.94 117 VAL A C 1
ATOM 903 O O . VAL A 1 117 ? 0.079 -5.834 11.646 1.00 96.94 117 VAL A O 1
ATOM 906 N N . PRO A 1 118 ? 1.590 -6.170 13.271 1.00 96.19 118 PRO A N 1
ATOM 907 C CA . PRO A 1 118 ? 1.471 -4.811 13.785 1.00 96.19 118 PRO A CA 1
ATOM 908 C C . PRO A 1 118 ? 1.873 -3.766 12.736 1.00 96.19 118 PRO A C 1
ATOM 910 O O . PRO A 1 118 ? 3.008 -3.775 12.245 1.00 96.19 118 PRO A O 1
ATOM 913 N N . ILE A 1 119 ? 0.965 -2.833 12.444 1.00 93.69 119 ILE A N 1
ATOM 914 C CA . ILE A 1 119 ? 1.181 -1.716 11.518 1.00 93.69 119 ILE A CA 1
ATOM 915 C C . ILE A 1 119 ? 0.930 -0.369 12.203 1.00 93.69 119 ILE A C 1
ATOM 917 O O . ILE A 1 119 ? 0.089 -0.286 13.105 1.00 93.69 119 ILE A O 1
ATOM 921 N N . PRO A 1 120 ? 1.640 0.701 11.811 1.00 90.69 120 PRO A N 1
ATOM 922 C CA . PRO A 1 120 ? 1.279 2.047 12.229 1.00 90.69 120 PRO A CA 1
ATOM 923 C C . PRO A 1 120 ? -0.127 2.421 11.714 1.00 90.69 120 PRO A C 1
ATOM 925 O O . PRO A 1 120 ? -0.471 2.084 10.578 1.00 90.69 120 PRO A O 1
ATOM 928 N N . PRO A 1 121 ? -0.944 3.153 12.496 1.00 88.19 121 PRO A N 1
ATOM 929 C CA . PRO A 1 121 ? -2.331 3.453 12.133 1.00 88.19 121 PRO A CA 1
ATOM 930 C C . PRO A 1 121 ? -2.520 4.150 10.784 1.00 88.19 121 PRO A C 1
ATOM 932 O O . PRO A 1 121 ? -3.549 3.948 10.153 1.00 88.19 121 PRO A O 1
ATOM 935 N N . TYR A 1 122 ? -1.538 4.909 10.287 1.00 84.75 122 TYR A N 1
ATOM 936 C CA . TYR A 1 122 ? -1.655 5.575 8.982 1.00 84.75 122 TYR A CA 1
ATOM 937 C C . TYR A 1 122 ? -1.697 4.621 7.769 1.00 84.75 122 TYR A C 1
ATOM 939 O O . TYR A 1 122 ? -1.911 5.056 6.640 1.00 84.75 122 TYR A O 1
ATOM 947 N N . LEU A 1 123 ? -1.436 3.331 7.983 1.00 90.50 123 LEU A N 1
ATOM 948 C CA . LEU A 1 123 ? -1.534 2.301 6.948 1.00 90.50 123 LEU A CA 1
ATOM 949 C C . LEU A 1 123 ? -2.908 1.644 6.899 1.00 90.50 123 LEU A C 1
ATOM 951 O O . LEU A 1 123 ? -3.133 0.751 6.078 1.00 90.50 123 LEU A O 1
ATOM 955 N N . ILE A 1 124 ? -3.826 2.044 7.781 1.00 90.88 124 ILE A N 1
ATOM 956 C CA . ILE A 1 124 ? -5.179 1.525 7.725 1.00 90.88 124 ILE A CA 1
ATOM 957 C C . ILE A 1 124 ? -5.951 2.243 6.616 1.00 90.88 124 ILE A C 1
ATOM 959 O O . ILE A 1 124 ? -6.118 3.464 6.625 1.00 90.88 124 ILE A O 1
ATOM 963 N N . ALA A 1 125 ? -6.435 1.469 5.655 1.00 90.56 125 ALA A N 1
ATOM 964 C CA . ALA A 1 125 ? -7.164 1.957 4.500 1.00 90.56 125 ALA A CA 1
ATOM 965 C C . ALA A 1 125 ? -8.411 1.113 4.273 1.00 90.56 125 ALA A C 1
ATOM 967 O O . ALA A 1 125 ? -8.428 -0.079 4.584 1.00 90.56 125 ALA A O 1
ATOM 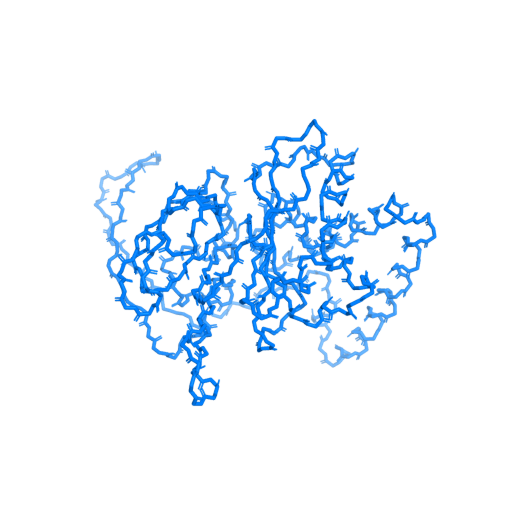968 N N . ILE A 1 126 ? -9.445 1.750 3.730 1.00 91.62 126 ILE A N 1
ATOM 969 C CA . ILE A 1 126 ? -10.696 1.108 3.349 1.00 91.62 126 ILE A CA 1
ATOM 970 C C . ILE A 1 126 ? -11.169 1.659 2.001 1.00 91.62 126 ILE A C 1
ATOM 972 O O . ILE A 1 126 ? -11.312 2.865 1.813 1.00 91.62 126 ILE A O 1
ATOM 976 N N . ALA A 1 127 ? -11.447 0.779 1.052 1.00 90.88 127 ALA A N 1
ATOM 977 C CA . ALA A 1 127 ? -12.082 1.131 -0.209 1.00 90.88 127 ALA A CA 1
ATOM 978 C C . ALA A 1 127 ? -13.426 0.415 -0.307 1.00 90.88 127 ALA A C 1
ATOM 980 O O . ALA A 1 127 ? -13.530 -0.770 -0.022 1.00 90.88 127 ALA A O 1
ATOM 981 N N . ILE A 1 128 ? -14.467 1.143 -0.685 1.00 91.31 128 ILE A N 1
ATOM 982 C CA . ILE A 1 128 ? -15.827 0.638 -0.826 1.00 91.31 128 ILE A CA 1
ATOM 983 C C . ILE A 1 128 ? -16.297 0.988 -2.228 1.00 91.31 128 ILE A C 1
ATOM 985 O O . ILE A 1 128 ? -16.335 2.157 -2.597 1.00 91.31 128 ILE A O 1
ATOM 989 N N . GLY A 1 129 ? -16.665 0.006 -3.031 1.00 89.44 129 GLY A N 1
ATOM 990 C CA . GLY A 1 129 ? -17.018 0.261 -4.421 1.00 89.44 129 GLY A CA 1
ATOM 991 C C . GLY A 1 129 ? -17.344 -1.015 -5.161 1.00 89.44 129 GLY A C 1
ATOM 992 O O . GLY A 1 129 ? -17.196 -2.109 -4.629 1.00 89.44 129 GLY A O 1
ATOM 993 N N . ASN A 1 130 ? -17.801 -0.886 -6.402 1.00 89.81 130 ASN A N 1
ATOM 994 C CA . ASN A 1 130 ? -18.061 -2.040 -7.252 1.00 89.81 130 ASN A CA 1
ATOM 995 C C . ASN A 1 130 ? -16.734 -2.576 -7.798 1.00 89.81 130 ASN A C 1
ATOM 997 O O . ASN A 1 130 ? -16.427 -2.378 -8.963 1.00 89.81 130 ASN A O 1
ATOM 1001 N N . PHE A 1 131 ? -15.935 -3.205 -6.940 1.00 91.94 131 PHE A N 1
ATOM 1002 C CA . PHE A 1 131 ? -14.657 -3.799 -7.314 1.00 91.94 131 PHE A CA 1
ATOM 1003 C C . PHE A 1 131 ? -14.824 -5.269 -7.711 1.00 91.94 131 PHE A C 1
ATOM 1005 O O . PHE A 1 131 ? -15.747 -5.965 -7.273 1.00 91.94 131 PHE A O 1
ATOM 1012 N N . ARG A 1 132 ? -13.927 -5.744 -8.568 1.00 94.06 132 ARG A N 1
ATOM 1013 C CA . ARG A 1 132 ? -13.749 -7.145 -8.949 1.00 94.06 132 ARG A CA 1
ATOM 1014 C C . ARG A 1 132 ? -12.330 -7.563 -8.625 1.00 94.06 132 ARG A C 1
ATOM 1016 O O . ARG A 1 132 ? -11.423 -6.746 -8.737 1.00 94.06 132 ARG A O 1
ATOM 1023 N N . TYR A 1 133 ? -12.177 -8.819 -8.233 1.00 97.44 133 TYR A N 1
ATOM 1024 C CA . TYR A 1 133 ? -10.889 -9.436 -7.963 1.00 97.44 133 TYR A CA 1
ATOM 1025 C C . TYR A 1 133 ? -10.444 -10.284 -9.142 1.00 97.44 133 TYR A C 1
ATOM 1027 O O . TYR A 1 133 ? -11.262 -10.946 -9.786 1.00 97.44 133 TYR A O 1
ATOM 1035 N N . ARG A 1 134 ? -9.135 -10.330 -9.368 1.00 98.00 134 ARG A N 1
ATOM 1036 C CA . ARG A 1 134 ? -8.508 -11.354 -10.190 1.00 98.00 134 ARG A CA 1
ATOM 1037 C C . ARG A 1 134 ? -7.186 -11.771 -9.554 1.00 98.00 134 ARG A C 1
ATOM 1039 O O . ARG A 1 134 ? -6.307 -10.939 -9.338 1.00 98.00 134 ARG A O 1
ATOM 1046 N N . ALA A 1 135 ? -7.049 -13.061 -9.262 1.00 98.06 135 ALA A N 1
ATOM 1047 C CA . ALA A 1 135 ? -5.806 -13.617 -8.740 1.00 98.06 135 ALA A CA 1
ATOM 1048 C C . ALA A 1 135 ? -4.688 -13.483 -9.783 1.00 98.06 135 ALA A C 1
ATOM 1050 O O . ALA A 1 135 ? -4.914 -13.749 -10.967 1.00 98.06 135 ALA A O 1
ATOM 1051 N N . LEU A 1 136 ? -3.492 -13.085 -9.351 1.00 98.06 136 LEU A N 1
ATOM 1052 C CA . LEU A 1 136 ? -2.307 -13.061 -10.206 1.00 98.06 136 LEU A CA 1
ATOM 1053 C C . LEU A 1 136 ? -1.612 -14.439 -10.206 1.00 98.06 136 LEU A C 1
ATOM 1055 O O . LEU A 1 136 ? -1.890 -15.275 -9.340 1.00 98.06 136 LEU A O 1
ATOM 1059 N N . PRO A 1 137 ? -0.717 -14.716 -11.175 1.00 97.50 137 PRO A N 1
ATOM 1060 C CA . PRO A 1 137 ? 0.025 -15.972 -11.214 1.00 97.50 137 PRO A CA 1
ATOM 1061 C C . PRO A 1 137 ? 0.783 -16.240 -9.908 1.00 97.50 137 PRO A C 1
ATOM 1063 O O . PRO A 1 137 ? 1.538 -15.393 -9.426 1.00 97.50 137 PRO A O 1
ATOM 1066 N N . LYS A 1 138 ? 0.602 -17.444 -9.353 1.00 96.12 138 LYS A N 1
ATOM 1067 C CA . LYS A 1 138 ? 1.339 -17.893 -8.167 1.00 96.12 138 LYS A CA 1
ATOM 1068 C C . LYS A 1 138 ? 2.824 -18.023 -8.492 1.00 96.12 138 LYS A C 1
ATOM 1070 O O . LYS A 1 138 ? 3.189 -18.515 -9.559 1.00 96.12 138 LYS A O 1
ATOM 1075 N N . VAL A 1 139 ? 3.670 -17.628 -7.547 1.00 97.00 139 VAL A N 1
ATOM 1076 C CA . VAL A 1 139 ? 5.115 -17.848 -7.634 1.00 97.00 139 VAL A CA 1
ATOM 1077 C C . VAL A 1 139 ? 5.464 -19.118 -6.870 1.00 97.00 139 VAL A C 1
ATOM 1079 O O . VAL A 1 139 ? 5.082 -19.279 -5.714 1.00 97.00 139 VAL A O 1
ATOM 1082 N N . GLU A 1 140 ? 6.171 -20.034 -7.525 1.00 95.38 140 GLU A N 1
ATOM 1083 C CA . GLU A 1 140 ? 6.558 -21.312 -6.929 1.00 95.38 140 GLU A CA 1
ATOM 1084 C C . GLU A 1 140 ? 7.437 -21.115 -5.682 1.00 95.38 140 GLU A C 1
ATOM 1086 O O . GLU A 1 140 ? 8.324 -20.258 -5.651 1.00 95.38 140 GLU A O 1
ATOM 1091 N N . GLY A 1 141 ? 7.171 -21.902 -4.635 1.00 94.50 141 GLY A N 1
ATOM 1092 C CA . GLY A 1 141 ? 7.902 -21.838 -3.366 1.00 94.50 141 GLY A CA 1
ATOM 1093 C C . GLY A 1 141 ? 7.605 -20.599 -2.514 1.00 94.50 141 GLY A C 1
ATOM 1094 O O . GLY A 1 141 ? 8.358 -20.315 -1.581 1.00 94.50 141 GLY A O 1
ATOM 1095 N N . LYS A 1 142 ? 6.547 -19.840 -2.831 1.00 96.62 142 LYS A N 1
ATOM 1096 C CA . LYS A 1 142 ? 6.101 -18.678 -2.055 1.00 96.62 142 LYS A CA 1
ATOM 1097 C C . LYS A 1 142 ? 4.737 -18.938 -1.422 1.00 96.62 142 LYS A C 1
ATOM 1099 O O . LYS A 1 142 ? 3.796 -19.333 -2.099 1.00 96.62 142 LYS A O 1
ATOM 1104 N N . GLU A 1 143 ? 4.646 -18.670 -0.120 1.00 95.12 143 GLU A N 1
ATOM 1105 C CA . GLU A 1 143 ? 3.421 -18.848 0.679 1.00 95.12 143 GLU A CA 1
ATOM 1106 C C . GLU A 1 143 ? 2.461 -17.658 0.577 1.00 95.12 143 GLU A C 1
ATOM 1108 O O . GLU A 1 143 ? 1.283 -17.761 0.915 1.00 95.12 143 GLU A O 1
ATOM 1113 N N . TRP A 1 144 ? 2.964 -16.501 0.144 1.00 97.12 144 TRP A N 1
ATOM 1114 C CA . TRP A 1 144 ? 2.135 -15.323 -0.052 1.00 97.12 144 TRP A CA 1
ATOM 1115 C C . TRP A 1 144 ? 1.349 -15.398 -1.364 1.00 97.12 144 TRP A C 1
ATOM 1117 O O . TRP A 1 144 ? 1.732 -16.081 -2.314 1.00 97.12 144 TRP A O 1
ATOM 1127 N N . SER A 1 145 ? 0.248 -14.654 -1.425 1.00 97.44 145 SER A N 1
ATOM 1128 C CA . SER A 1 145 ? -0.583 -14.510 -2.624 1.00 97.44 145 SER A CA 1
ATOM 1129 C C . SER A 1 145 ? -0.596 -13.070 -3.123 1.00 97.44 145 SER A C 1
ATOM 1131 O O . SER A 1 145 ? -0.343 -12.133 -2.362 1.00 97.44 145 SER A O 1
ATOM 1133 N N . THR A 1 146 ? -0.868 -12.906 -4.414 1.00 98.31 146 THR A N 1
ATOM 1134 C CA . THR A 1 146 ? -1.014 -11.605 -5.066 1.00 98.31 146 THR A CA 1
ATOM 1135 C C . THR A 1 146 ? -2.264 -11.586 -5.933 1.00 98.31 146 THR A C 1
ATOM 1137 O O . THR A 1 146 ? -2.664 -12.591 -6.529 1.00 98.31 146 THR A O 1
ATOM 1140 N N . GLY A 1 147 ? -2.877 -10.416 -6.023 1.00 98.06 147 GLY A N 1
ATOM 1141 C CA . GLY A 1 147 ? -4.126 -10.204 -6.732 1.00 98.06 147 GLY A CA 1
ATOM 1142 C C . GLY A 1 147 ? -4.281 -8.759 -7.174 1.00 98.06 147 GLY A C 1
ATOM 1143 O O . GLY A 1 147 ? -3.571 -7.863 -6.715 1.00 98.06 147 GLY A O 1
ATOM 1144 N N . ILE A 1 148 ? -5.211 -8.531 -8.092 1.00 98.12 148 ILE A N 1
ATOM 1145 C CA . ILE A 1 148 ? -5.570 -7.197 -8.565 1.00 98.12 148 ILE A CA 1
ATOM 1146 C C . ILE A 1 148 ? -7.062 -6.966 -8.343 1.00 98.12 148 ILE A C 1
ATOM 1148 O O . ILE A 1 148 ? -7.899 -7.819 -8.643 1.00 98.12 148 ILE A O 1
ATOM 1152 N N . TRP A 1 149 ? -7.378 -5.789 -7.820 1.00 97.69 149 TRP A N 1
ATOM 1153 C CA . TRP A 1 149 ? -8.718 -5.263 -7.656 1.00 97.69 149 TRP A CA 1
ATOM 1154 C C . TRP A 1 149 ? -8.889 -4.035 -8.543 1.00 97.69 149 TRP A C 1
ATOM 1156 O O . TRP A 1 149 ? -8.023 -3.162 -8.587 1.00 97.69 149 TRP A O 1
ATOM 1166 N N . ALA A 1 150 ? -10.019 -3.946 -9.232 1.00 95.12 150 ALA A N 1
ATOM 1167 C CA . ALA A 1 150 ? -10.395 -2.770 -10.012 1.00 95.12 150 ALA A CA 1
ATOM 1168 C C . ALA A 1 150 ? -11.910 -2.753 -10.244 1.00 95.12 150 ALA A C 1
ATOM 1170 O O . ALA A 1 150 ? -12.604 -3.726 -9.944 1.00 95.12 150 ALA A O 1
ATOM 1171 N N . GLU A 1 151 ? -12.439 -1.659 -10.787 1.00 91.44 151 GLU A N 1
ATOM 1172 C CA . GLU A 1 151 ? -13.804 -1.660 -11.324 1.00 91.44 151 GLU A CA 1
ATOM 1173 C C . GLU A 1 151 ? -13.929 -2.659 -12.497 1.00 91.44 151 GLU A C 1
ATOM 1175 O O . GLU A 1 151 ? -12.933 -2.904 -13.188 1.00 91.44 151 GLU A O 1
ATOM 1180 N N . PRO A 1 152 ? -15.119 -3.248 -12.746 1.00 91.69 152 PRO A N 1
ATOM 1181 C CA . PRO A 1 152 ? -15.340 -4.221 -13.815 1.00 91.69 152 PRO A CA 1
ATOM 1182 C C . PRO A 1 152 ? -14.803 -3.790 -15.180 1.00 91.69 152 PRO A C 1
ATOM 1184 O O . PRO A 1 152 ? -14.320 -4.621 -15.935 1.00 91.69 152 PRO A O 1
ATOM 1187 N N . GLU A 1 153 ? -14.867 -2.501 -15.497 1.00 91.69 153 GLU A N 1
ATOM 1188 C CA . GLU A 1 153 ? -14.412 -1.950 -16.771 1.00 91.69 153 GLU A CA 1
ATOM 1189 C C . GLU A 1 153 ? -12.883 -1.881 -16.895 1.00 91.69 153 GLU A C 1
ATOM 1191 O O . GLU A 1 153 ? -12.364 -1.807 -18.005 1.00 91.69 153 GLU A O 1
ATOM 1196 N N . LEU A 1 154 ? -12.161 -1.890 -15.771 1.00 94.50 154 LEU A N 1
ATOM 1197 C CA . LEU A 1 154 ? -10.703 -1.759 -15.719 1.00 94.50 154 LEU A CA 1
ATOM 1198 C C . LEU A 1 154 ? -9.995 -3.061 -15.337 1.00 94.50 154 LEU A C 1
ATOM 1200 O O . LEU A 1 154 ? -8.780 -3.138 -15.490 1.00 94.50 154 LEU A O 1
ATOM 1204 N N . ILE A 1 155 ? -10.713 -4.080 -14.850 1.00 96.25 155 ILE A N 1
ATOM 1205 C CA . ILE A 1 155 ? -10.096 -5.295 -14.294 1.00 96.25 155 ILE A CA 1
ATOM 1206 C C . ILE A 1 155 ? -9.213 -6.040 -15.297 1.00 96.25 155 ILE A C 1
ATOM 1208 O O . ILE A 1 155 ? -8.147 -6.525 -14.922 1.00 96.25 155 ILE A O 1
ATOM 1212 N N . ASP A 1 156 ? -9.600 -6.085 -16.572 1.00 98.12 156 ASP A N 1
ATOM 1213 C CA . ASP A 1 156 ? -8.808 -6.759 -17.602 1.00 98.12 156 ASP A CA 1
ATOM 1214 C C . ASP A 1 156 ? -7.552 -5.975 -17.975 1.00 98.12 156 ASP A C 1
ATOM 1216 O O . ASP A 1 156 ? -6.480 -6.569 -18.088 1.00 98.12 156 ASP A O 1
ATOM 1220 N N . ALA A 1 157 ? -7.657 -4.648 -18.092 1.00 98.06 157 ALA A N 1
ATOM 1221 C CA . ALA A 1 157 ? -6.507 -3.779 -18.326 1.00 98.06 157 ALA A CA 1
ATOM 1222 C C . ALA A 1 157 ? -5.534 -3.826 -17.138 1.00 98.06 157 ALA A C 1
ATOM 1224 O O . ALA A 1 157 ? -4.342 -4.051 -17.322 1.00 98.06 157 ALA A O 1
ATOM 1225 N N . ALA A 1 158 ? -6.048 -3.719 -15.910 1.00 98.12 158 ALA A N 1
ATOM 1226 C CA . ALA A 1 158 ? -5.259 -3.801 -14.685 1.00 98.12 158 ALA A CA 1
ATOM 1227 C C . ALA A 1 158 ? -4.568 -5.160 -14.531 1.00 98.12 158 ALA A C 1
ATOM 1229 O O . ALA A 1 158 ? -3.378 -5.228 -14.224 1.00 98.12 158 ALA A O 1
ATOM 1230 N N . TYR A 1 159 ? -5.281 -6.256 -14.791 1.00 98.56 159 TYR A N 1
ATOM 1231 C CA . TYR A 1 159 ? -4.663 -7.575 -14.799 1.00 98.56 159 TYR A CA 1
ATOM 1232 C C . TYR A 1 159 ? -3.580 -7.681 -15.868 1.00 98.56 159 TYR A C 1
ATOM 1234 O O . TYR A 1 159 ? -2.493 -8.192 -15.594 1.00 98.56 159 TYR A O 1
ATOM 1242 N N . TRP A 1 160 ? -3.857 -7.220 -17.089 1.00 98.50 160 TRP A N 1
ATOM 1243 C CA . TRP A 1 160 ? -2.876 -7.257 -18.163 1.00 98.50 160 TRP A CA 1
ATOM 1244 C C . TRP A 1 160 ? -1.610 -6.488 -17.780 1.00 98.50 160 TRP A C 1
ATOM 1246 O O . TRP A 1 160 ? -0.517 -7.010 -18.001 1.00 98.50 160 TRP A O 1
ATOM 1256 N N . GLU A 1 161 ? -1.746 -5.316 -17.159 1.00 98.56 161 GLU A N 1
ATOM 1257 C CA . GLU A 1 161 ? -0.621 -4.461 -16.777 1.00 98.56 161 GLU A CA 1
ATOM 1258 C C . GLU A 1 161 ? 0.278 -5.146 -15.737 1.00 98.56 161 GLU A C 1
ATOM 1260 O O . GLU A 1 161 ? 1.488 -5.240 -15.926 1.00 98.56 161 GLU A O 1
ATOM 1265 N N . PHE A 1 162 ? -0.309 -5.700 -14.669 1.00 98.44 162 PHE A N 1
ATOM 1266 C CA . PHE A 1 162 ? 0.451 -6.105 -13.478 1.00 98.44 162 PHE A CA 1
ATOM 1267 C C . PHE A 1 162 ? 0.734 -7.613 -13.361 1.00 98.44 162 PHE A C 1
ATOM 1269 O O . PHE A 1 162 ? 1.649 -8.021 -12.643 1.00 98.44 162 PHE A O 1
ATOM 1276 N N . SER A 1 163 ? 0.002 -8.469 -14.083 1.00 98.06 163 SER A N 1
ATOM 1277 C CA . SER A 1 163 ? 0.053 -9.932 -13.884 1.00 98.06 163 SER A CA 1
ATOM 1278 C C . SER A 1 163 ? 1.411 -10.589 -14.120 1.00 98.06 163 SER A C 1
ATOM 1280 O O . SER A 1 163 ? 1.699 -11.610 -13.498 1.00 98.06 163 SER A O 1
ATOM 1282 N N . LYS A 1 164 ? 2.257 -10.036 -14.995 1.00 96.94 164 LYS A N 1
ATOM 1283 C CA . LYS A 1 164 ? 3.580 -10.615 -1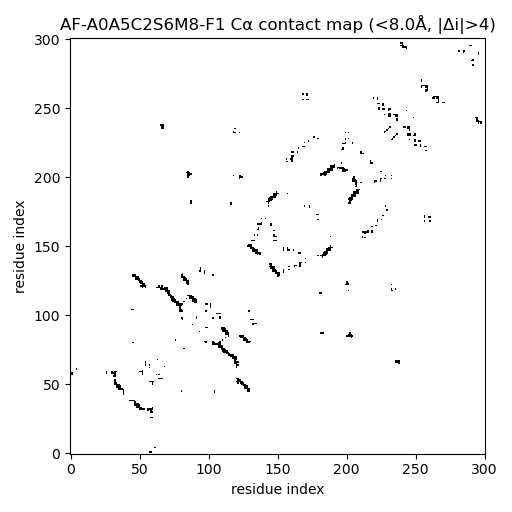5.282 1.00 96.94 164 LYS A CA 1
ATOM 1284 C C . LYS A 1 164 ? 4.615 -10.279 -14.209 1.00 96.94 164 LYS A C 1
ATOM 1286 O O . LYS A 1 164 ? 5.518 -11.078 -13.963 1.00 96.94 164 LYS A O 1
ATOM 1291 N N . ASP A 1 165 ? 4.501 -9.106 -13.597 1.00 96.88 165 ASP A N 1
ATOM 1292 C CA . ASP A 1 165 ? 5.621 -8.487 -12.896 1.00 96.88 165 ASP A CA 1
ATOM 1293 C C . ASP A 1 165 ? 5.441 -8.451 -11.379 1.00 96.88 165 ASP A C 1
ATOM 1295 O O . ASP A 1 165 ? 6.412 -8.694 -10.671 1.00 96.88 165 ASP A O 1
ATOM 1299 N N . THR A 1 166 ? 4.225 -8.292 -10.845 1.00 98.25 166 THR A N 1
ATOM 1300 C CA . THR A 1 166 ? 4.009 -8.149 -9.389 1.00 98.25 166 THR A CA 1
ATOM 1301 C C . THR A 1 166 ? 4.587 -9.307 -8.568 1.00 98.25 166 THR A C 1
ATOM 1303 O O . THR A 1 166 ? 5.346 -9.081 -7.625 1.00 98.25 166 THR A O 1
ATOM 1306 N N . GLY A 1 167 ? 4.282 -10.557 -8.934 1.00 98.25 167 GLY A N 1
ATOM 1307 C CA . GLY A 1 167 ? 4.830 -11.727 -8.236 1.00 98.25 167 GLY A CA 1
ATOM 1308 C C . GLY A 1 167 ? 6.354 -11.833 -8.382 1.00 98.25 167 GLY A C 1
ATOM 1309 O O . GLY A 1 167 ? 7.065 -12.084 -7.408 1.00 98.25 167 GLY A O 1
ATOM 1310 N N . ARG A 1 168 ? 6.882 -11.570 -9.585 1.00 97.88 168 ARG A N 1
ATOM 1311 C CA . ARG A 1 168 ? 8.327 -11.559 -9.869 1.00 97.88 168 ARG A CA 1
ATOM 1312 C C . ARG A 1 168 ? 9.058 -10.497 -9.046 1.00 97.88 168 ARG A C 1
ATOM 1314 O O . ARG A 1 168 ? 10.143 -10.769 -8.526 1.00 97.88 168 ARG A O 1
ATOM 1321 N N . PHE A 1 169 ? 8.469 -9.313 -8.918 1.00 98.44 169 PHE A N 1
ATOM 1322 C CA . PHE A 1 169 ? 8.996 -8.196 -8.146 1.00 98.44 169 PHE A CA 1
ATOM 1323 C C . PHE A 1 169 ? 9.094 -8.554 -6.668 1.00 98.44 169 PHE A C 1
ATOM 1325 O O . PHE A 1 169 ? 10.179 -8.471 -6.092 1.00 98.44 169 PHE A O 1
ATOM 1332 N N . LEU A 1 170 ? 8.001 -9.053 -6.085 1.00 98.50 170 LEU A N 1
ATOM 1333 C CA . LEU A 1 170 ? 7.973 -9.447 -4.681 1.00 98.50 170 LEU A CA 1
ATOM 1334 C C . LEU A 1 170 ? 8.956 -10.592 -4.382 1.00 98.50 170 LEU A C 1
ATOM 1336 O O . LEU A 1 170 ? 9.733 -10.516 -3.431 1.00 98.50 170 LEU A O 1
ATOM 1340 N N . ALA A 1 171 ? 9.009 -11.609 -5.244 1.00 98.31 171 ALA A N 1
ATOM 1341 C CA . ALA A 1 171 ? 9.949 -12.718 -5.095 1.00 98.31 171 ALA A CA 1
ATOM 1342 C C . ALA A 1 171 ? 11.419 -12.287 -5.243 1.00 98.31 171 ALA A C 1
ATOM 1344 O O . ALA A 1 171 ? 12.296 -12.867 -4.602 1.00 98.31 171 ALA A O 1
ATOM 1345 N N . THR A 1 172 ? 11.701 -11.281 -6.077 1.00 98.19 172 THR A N 1
ATOM 1346 C CA . THR A 1 172 ? 13.049 -10.710 -6.225 1.00 98.19 172 THR A CA 1
ATOM 1347 C C . THR A 1 172 ? 13.433 -9.869 -5.014 1.00 98.19 172 THR A C 1
ATOM 1349 O O . THR A 1 172 ? 14.578 -9.947 -4.573 1.00 98.19 172 THR A O 1
ATOM 1352 N N . ALA A 1 173 ? 12.483 -9.136 -4.424 1.00 98.31 173 ALA A N 1
ATOM 1353 C CA . ALA A 1 173 ? 12.699 -8.399 -3.182 1.00 98.31 173 ALA A CA 1
ATOM 1354 C C . ALA A 1 173 ? 13.171 -9.312 -2.044 1.00 98.31 173 ALA A C 1
ATOM 1356 O O . ALA A 1 173 ? 14.170 -9.018 -1.390 1.00 98.31 173 ALA A O 1
ATOM 1357 N N . GLU A 1 174 ? 12.550 -10.480 -1.888 1.00 97.56 174 GLU A N 1
ATOM 1358 C CA . GLU A 1 174 ? 12.938 -11.481 -0.884 1.00 97.56 174 GLU A CA 1
ATOM 1359 C C . GLU A 1 174 ? 14.315 -12.135 -1.121 1.00 97.56 174 GLU A C 1
ATOM 1361 O O . GLU A 1 174 ? 14.782 -12.889 -0.272 1.00 97.56 174 GLU A O 1
ATOM 1366 N N . LYS A 1 175 ? 14.995 -11.875 -2.249 1.00 97.19 175 LYS A N 1
ATOM 1367 C CA . LYS A 1 175 ? 16.392 -12.315 -2.441 1.00 97.19 175 LYS A CA 1
ATOM 1368 C C . LYS A 1 175 ? 17.384 -11.453 -1.663 1.00 97.19 175 LYS A C 1
ATOM 1370 O O . LYS A 1 175 ? 18.480 -11.916 -1.361 1.00 97.19 175 LYS A O 1
ATOM 1375 N N . ILE A 1 176 ? 17.022 -10.199 -1.386 1.00 97.44 176 ILE A N 1
ATOM 1376 C CA . ILE A 1 176 ? 17.883 -9.218 -0.707 1.00 97.44 176 ILE A CA 1
ATOM 1377 C C . ILE A 1 176 ? 17.260 -8.666 0.582 1.00 97.44 176 ILE A C 1
ATOM 1379 O O . ILE A 1 176 ? 17.925 -7.947 1.325 1.00 97.44 176 ILE A O 1
ATOM 1383 N N . LEU A 1 177 ? 16.000 -9.005 0.857 1.00 97.62 177 LEU A N 1
ATOM 1384 C CA . LEU A 1 177 ? 15.259 -8.636 2.058 1.00 97.62 177 LEU A CA 1
ATOM 1385 C C . LEU A 1 177 ? 14.730 -9.892 2.767 1.00 97.62 177 LEU A C 1
ATOM 1387 O O . LEU A 1 177 ? 14.574 -10.936 2.135 1.00 97.62 177 LEU A O 1
ATOM 1391 N N . PRO A 1 178 ? 14.400 -9.802 4.068 1.00 97.12 178 PRO A N 1
ATOM 1392 C CA . PRO A 1 178 ? 13.726 -10.886 4.778 1.00 97.12 178 PRO A CA 1
ATOM 1393 C C . PRO A 1 178 ? 12.398 -11.294 4.115 1.00 97.12 178 PRO A C 1
ATOM 1395 O O . PRO A 1 178 ? 11.796 -10.463 3.430 1.00 97.12 178 PRO A O 1
ATOM 1398 N N . PRO A 1 179 ? 11.884 -12.508 4.386 1.00 97.25 179 PRO A N 1
ATOM 1399 C CA . PRO A 1 179 ? 10.618 -12.977 3.827 1.00 97.25 179 PRO A CA 1
ATOM 1400 C C . PRO A 1 179 ? 9.444 -12.012 4.039 1.00 97.25 179 PRO A C 1
ATOM 1402 O O . PRO A 1 179 ? 9.315 -11.367 5.088 1.00 97.25 179 PRO A O 1
ATOM 1405 N N . TYR A 1 180 ? 8.563 -11.938 3.046 1.00 98.00 180 TYR A N 1
ATOM 1406 C CA . TYR A 1 180 ? 7.368 -11.111 3.073 1.00 98.00 180 TYR A CA 1
ATOM 1407 C C . TYR A 1 180 ? 6.377 -11.624 4.122 1.00 98.00 180 TYR A C 1
ATOM 1409 O O . TYR A 1 180 ? 5.900 -12.755 4.068 1.00 98.00 180 TYR A O 1
ATOM 1417 N N . ARG A 1 181 ? 6.046 -10.770 5.094 1.00 96.38 181 ARG A N 1
ATOM 1418 C CA . ARG A 1 181 ? 5.357 -11.186 6.328 1.00 96.38 181 ARG A CA 1
ATOM 1419 C C . ARG A 1 181 ? 3.845 -10.954 6.367 1.00 96.38 181 ARG A C 1
ATOM 1421 O O . ARG A 1 181 ? 3.212 -11.356 7.335 1.00 96.38 181 ARG A O 1
ATOM 1428 N N . PHE A 1 182 ? 3.269 -10.260 5.384 1.00 96.88 182 PHE A N 1
ATOM 1429 C CA . PHE A 1 182 ? 1.846 -9.880 5.410 1.00 96.88 182 PHE A CA 1
ATOM 1430 C C . PHE A 1 182 ? 0.917 -10.907 4.744 1.00 96.88 182 PHE A C 1
ATOM 1432 O O . PHE A 1 182 ? -0.299 -10.756 4.823 1.00 96.88 182 PHE A O 1
ATOM 1439 N N . GLY A 1 183 ? 1.465 -11.946 4.103 1.00 96.56 183 GLY A N 1
ATOM 1440 C CA . GLY A 1 183 ? 0.722 -13.073 3.515 1.00 96.56 183 GLY A CA 1
ATOM 1441 C C . GLY A 1 183 ? -0.032 -12.766 2.214 1.00 96.56 183 GLY A C 1
ATOM 1442 O O . GLY A 1 183 ? -0.070 -13.603 1.320 1.00 96.56 183 GLY A O 1
ATOM 1443 N N . VAL A 1 184 ? -0.585 -11.566 2.066 1.00 97.50 184 VAL A N 1
ATOM 1444 C CA . VAL A 1 184 ? -1.271 -11.103 0.850 1.00 97.50 184 VAL A CA 1
ATOM 1445 C C . VAL A 1 184 ? -0.621 -9.805 0.396 1.00 97.50 184 VAL A C 1
ATOM 1447 O O . VAL A 1 184 ? -0.376 -8.939 1.234 1.00 97.50 184 VAL A O 1
ATOM 1450 N N . TYR A 1 185 ? -0.346 -9.672 -0.899 1.00 98.38 185 TYR A N 1
ATOM 1451 C CA . TYR A 1 185 ? 0.058 -8.422 -1.541 1.00 98.38 185 TYR A CA 1
ATOM 1452 C C . TYR A 1 185 ? -0.850 -8.167 -2.748 1.00 98.38 185 TYR A C 1
ATOM 1454 O O . TYR A 1 185 ? -0.548 -8.554 -3.878 1.00 98.38 185 TYR A O 1
ATOM 1462 N N . ASP A 1 186 ? -1.991 -7.538 -2.485 1.00 98.50 186 ASP A N 1
ATOM 1463 C CA . ASP A 1 186 ? -2.945 -7.164 -3.518 1.00 98.50 186 ASP A CA 1
ATOM 1464 C C . ASP A 1 186 ? -2.738 -5.717 -3.966 1.00 98.50 186 ASP A C 1
ATOM 1466 O O . ASP A 1 186 ? -2.318 -4.844 -3.203 1.00 98.50 186 ASP A O 1
ATOM 1470 N N . LEU A 1 187 ? -3.087 -5.461 -5.219 1.00 98.44 187 LEU A N 1
ATOM 1471 C CA . LEU A 1 187 ? -3.121 -4.140 -5.825 1.00 98.44 187 LEU A CA 1
ATOM 1472 C C . LEU A 1 187 ? -4.581 -3.708 -6.003 1.00 98.44 187 LEU A C 1
ATOM 1474 O O . LEU A 1 187 ? -5.418 -4.515 -6.393 1.00 98.44 187 LEU A O 1
ATOM 1478 N N . LEU A 1 188 ? -4.895 -2.438 -5.763 1.00 97.38 188 LEU A N 1
ATOM 1479 C CA . LEU A 1 188 ? -6.193 -1.832 -6.058 1.00 97.38 188 LEU A CA 1
ATOM 1480 C C . LEU A 1 188 ? -6.003 -0.632 -6.981 1.00 97.38 188 LEU A C 1
ATOM 1482 O O . LEU A 1 188 ? -5.445 0.383 -6.565 1.00 97.38 188 LEU A O 1
ATOM 1486 N N . VAL A 1 189 ? -6.528 -0.716 -8.201 1.00 95.88 189 VAL A N 1
ATOM 1487 C CA . VAL A 1 189 ? -6.606 0.438 -9.103 1.00 95.88 189 VAL A CA 1
ATOM 1488 C C . VAL A 1 189 ? -7.812 1.283 -8.715 1.00 95.88 189 VAL A C 1
ATOM 1490 O O . VAL A 1 189 ? -8.960 0.841 -8.817 1.00 95.88 189 VAL A O 1
ATOM 1493 N N . LEU A 1 190 ? -7.544 2.497 -8.241 1.00 89.12 190 LEU A N 1
ATOM 1494 C CA . LEU A 1 190 ? -8.573 3.452 -7.845 1.00 89.12 190 LEU A CA 1
ATOM 1495 C C . LEU A 1 190 ? -9.078 4.292 -9.032 1.00 89.12 190 LEU A C 1
ATOM 1497 O O . LEU A 1 190 ? -8.485 4.276 -10.109 1.00 89.12 190 LEU A O 1
ATOM 1501 N N . PRO A 1 191 ? -10.173 5.052 -8.854 1.00 84.44 191 PRO A N 1
ATOM 1502 C CA . PRO A 1 191 ? -10.621 6.025 -9.846 1.00 84.44 191 PRO A CA 1
ATOM 1503 C C . PRO A 1 191 ? -9.592 7.146 -10.107 1.00 84.44 191 PRO A C 1
ATOM 1505 O O . PRO A 1 191 ? -8.747 7.417 -9.249 1.00 84.44 191 PRO A O 1
ATOM 1508 N N . PRO A 1 192 ? -9.697 7.879 -11.238 1.00 83.69 192 PRO A N 1
ATOM 1509 C CA . PRO A 1 192 ? -8.736 8.922 -11.635 1.00 83.69 192 PRO A CA 1
ATOM 1510 C C . PRO A 1 192 ? -8.567 10.083 -10.649 1.00 83.69 192 PRO A C 1
ATOM 1512 O O . PRO A 1 192 ? -7.608 10.839 -10.740 1.00 83.69 192 PRO A O 1
ATOM 1515 N N . SER A 1 193 ? -9.491 10.243 -9.703 1.00 80.38 193 SER A N 1
ATOM 1516 C CA . SER A 1 193 ? -9.413 11.260 -8.656 1.00 80.38 193 SER A CA 1
ATOM 1517 C C . SER A 1 193 ? -8.420 10.923 -7.536 1.00 80.38 193 SER A C 1
ATOM 1519 O O . SER A 1 193 ? -8.298 11.708 -6.593 1.00 80.38 193 SER A O 1
ATOM 1521 N N . PHE A 1 194 ? -7.779 9.748 -7.575 1.00 82.69 194 PHE A N 1
ATOM 1522 C CA . PHE A 1 194 ? -6.753 9.363 -6.612 1.00 82.69 194 PHE A CA 1
ATOM 1523 C C . PHE A 1 194 ? -5.514 10.268 -6.766 1.00 82.69 194 PHE A C 1
ATOM 1525 O O . PHE A 1 194 ? -4.949 10.344 -7.854 1.00 82.69 194 PHE A O 1
ATOM 1532 N N . PRO A 1 195 ? -5.072 10.969 -5.705 1.00 77.75 195 PRO A N 1
ATOM 1533 C CA . PRO A 1 195 ? -4.124 12.078 -5.847 1.00 77.75 195 PRO A CA 1
ATOM 1534 C C . PRO A 1 195 ? -2.641 11.667 -5.876 1.00 77.75 195 PRO A C 1
ATOM 1536 O O . PRO A 1 195 ? -1.778 12.542 -5.886 1.00 77.75 195 PRO A O 1
ATOM 1539 N N . TYR A 1 196 ? -2.325 10.369 -5.840 1.00 85.38 196 TYR A N 1
ATOM 1540 C CA . TYR A 1 196 ? -0.952 9.857 -5.735 1.00 85.38 196 TYR A CA 1
ATOM 1541 C C . TYR A 1 196 ? -0.661 8.803 -6.809 1.00 85.38 196 TYR A C 1
ATOM 1543 O O . TYR A 1 196 ? -1.585 8.207 -7.352 1.00 85.38 196 TYR A O 1
ATOM 1551 N N . GLY A 1 197 ? 0.622 8.535 -7.080 1.00 87.75 197 GLY A N 1
ATOM 1552 C CA . GLY A 1 197 ? 1.030 7.414 -7.939 1.00 87.75 197 GLY A CA 1
ATOM 1553 C C . GLY A 1 197 ? 0.702 6.056 -7.309 1.00 87.75 197 GLY A C 1
ATOM 1554 O O . GLY A 1 197 ? 0.099 5.190 -7.942 1.00 87.75 197 GLY A O 1
ATOM 1555 N N . GLY A 1 198 ? 1.017 5.911 -6.024 1.00 91.56 198 GLY A N 1
ATOM 1556 C CA . GLY A 1 198 ? 0.707 4.731 -5.236 1.00 91.56 198 GLY A CA 1
ATOM 1557 C C . GLY A 1 198 ? 0.510 5.060 -3.757 1.00 91.56 198 GLY A C 1
ATOM 1558 O O . GLY A 1 198 ? 0.676 6.203 -3.320 1.00 91.56 198 GLY A O 1
ATOM 1559 N N . MET A 1 199 ? 0.063 4.067 -2.995 1.00 91.25 199 MET A N 1
ATOM 1560 C CA . MET A 1 199 ? 0.082 4.093 -1.538 1.00 91.25 199 MET A CA 1
ATOM 1561 C C . MET A 1 199 ? 0.257 2.688 -0.970 1.00 91.25 199 MET A C 1
ATOM 1563 O O . MET A 1 199 ? -0.528 1.783 -1.270 1.00 91.25 199 MET A O 1
ATOM 1567 N N . GLU A 1 200 ? 1.178 2.557 -0.023 1.00 92.81 200 GLU A N 1
ATOM 1568 C CA . GLU A 1 200 ? 1.694 1.293 0.490 1.00 92.81 200 GLU A CA 1
ATOM 1569 C C . GLU A 1 200 ? 0.810 0.562 1.515 1.00 92.81 200 GLU A C 1
ATOM 1571 O O . GLU A 1 200 ? 1.330 -0.138 2.393 1.00 92.81 200 GLU A O 1
ATOM 1576 N N . ASN A 1 201 ? -0.514 0.755 1.488 1.00 94.19 201 ASN A N 1
ATOM 1577 C CA . ASN A 1 201 ? -1.371 0.208 2.543 1.00 94.19 201 ASN A CA 1
ATOM 1578 C C . ASN A 1 201 ? -1.155 -1.311 2.663 1.00 94.19 201 ASN A C 1
ATOM 1580 O O . ASN A 1 201 ? -1.169 -2.035 1.669 1.00 94.19 201 ASN A O 1
ATOM 1584 N N . ALA A 1 202 ? -0.934 -1.792 3.889 1.00 93.88 202 ALA A N 1
ATOM 1585 C CA . ALA A 1 202 ? -0.558 -3.184 4.125 1.00 93.88 202 ALA A CA 1
ATOM 1586 C C . ALA A 1 202 ? -1.577 -4.152 3.502 1.00 93.88 202 ALA A C 1
ATOM 1588 O O . ALA A 1 202 ? -2.779 -3.957 3.644 1.00 93.88 202 ALA A O 1
ATOM 1589 N N . CYS A 1 203 ? -1.105 -5.195 2.825 1.00 97.38 203 CYS A N 1
ATOM 1590 C CA . CYS A 1 203 ? -1.923 -6.161 2.080 1.00 97.38 203 CYS A CA 1
ATOM 1591 C C . CYS A 1 203 ? -2.685 -5.631 0.848 1.00 97.38 203 CYS A C 1
ATOM 1593 O O . CYS A 1 203 ? -3.117 -6.458 0.054 1.00 97.38 203 CYS A O 1
ATOM 1595 N N . LEU A 1 204 ? -2.855 -4.314 0.670 1.00 97.38 204 LEU A N 1
ATOM 1596 C CA . LEU A 1 204 ? -3.694 -3.728 -0.381 1.00 97.38 204 LEU A CA 1
ATOM 1597 C C . LEU A 1 204 ? -3.136 -2.375 -0.859 1.00 97.38 204 LEU A C 1
ATOM 1599 O O . LEU A 1 204 ? -3.597 -1.302 -0.450 1.00 97.38 204 LEU A O 1
ATOM 1603 N N . THR A 1 205 ? -2.135 -2.422 -1.732 1.00 97.25 205 THR A N 1
ATOM 1604 C CA . THR A 1 205 ? -1.514 -1.229 -2.316 1.00 97.25 205 THR A CA 1
ATOM 1605 C C . THR A 1 205 ? -2.504 -0.520 -3.234 1.00 97.25 205 THR A C 1
ATOM 1607 O O . THR A 1 205 ? -3.054 -1.125 -4.150 1.00 97.25 205 THR A O 1
ATOM 1610 N N . PHE A 1 206 ? -2.733 0.775 -3.014 1.00 95.50 206 PHE A N 1
ATOM 1611 C CA . PHE A 1 206 ? -3.589 1.573 -3.899 1.00 95.50 206 PHE A CA 1
ATOM 1612 C C . PHE A 1 206 ? -2.750 2.159 -5.025 1.00 95.50 206 PHE A C 1
ATOM 1614 O O . PHE A 1 206 ? -1.663 2.662 -4.765 1.00 95.50 206 PHE A O 1
ATOM 1621 N N . LEU A 1 207 ? -3.267 2.133 -6.248 1.00 95.88 207 LEU A N 1
ATOM 1622 C CA . LEU A 1 207 ? -2.593 2.615 -7.448 1.00 95.88 207 LEU A CA 1
ATOM 1623 C C . LEU A 1 207 ? -3.494 3.577 -8.227 1.00 95.88 207 LEU A C 1
ATOM 1625 O O . LEU A 1 207 ? -4.718 3.417 -8.264 1.00 95.88 207 LEU A O 1
ATOM 1629 N N . THR A 1 208 ? -2.875 4.562 -8.879 1.00 93.81 208 THR A N 1
ATOM 1630 C CA . THR A 1 208 ? -3.551 5.417 -9.865 1.00 93.81 208 THR A CA 1
ATOM 1631 C C . THR A 1 208 ? -3.866 4.639 -11.149 1.00 93.81 208 THR A C 1
ATOM 1633 O O . THR A 1 208 ? -3.049 3.825 -11.591 1.00 93.81 208 THR A O 1
ATOM 1636 N N . PRO A 1 209 ? -5.003 4.910 -11.818 1.00 93.62 209 PRO A N 1
ATOM 1637 C CA . PRO A 1 209 ? -5.299 4.300 -13.110 1.00 93.62 209 PRO A CA 1
ATOM 1638 C C . PRO A 1 209 ? -4.391 4.824 -14.230 1.00 93.62 209 PRO A C 1
ATOM 1640 O O . PRO A 1 209 ? -4.354 4.228 -15.299 1.00 93.62 209 PRO A O 1
ATOM 1643 N N . THR A 1 210 ? -3.611 5.891 -14.003 1.00 96.00 210 THR A N 1
ATOM 1644 C CA . THR A 1 210 ? -2.629 6.382 -14.988 1.00 96.00 210 THR A CA 1
ATOM 1645 C C . THR A 1 210 ? -1.457 5.421 -15.207 1.00 96.00 210 THR A C 1
ATOM 1647 O O . THR A 1 210 ? -0.677 5.640 -16.125 1.00 96.00 210 THR A O 1
ATOM 1650 N N . LEU A 1 211 ? -1.321 4.371 -14.385 1.00 96.81 211 LEU A N 1
ATOM 1651 C CA . LEU A 1 211 ? -0.353 3.290 -14.607 1.00 96.81 211 LEU A CA 1
ATOM 1652 C C . LEU A 1 211 ? -0.827 2.265 -15.647 1.00 96.81 211 LEU A C 1
ATOM 1654 O O . LEU A 1 211 ? -0.037 1.424 -16.055 1.00 96.81 211 LEU A O 1
ATOM 1658 N N . LEU A 1 212 ? -2.100 2.307 -16.060 1.00 96.94 212 LE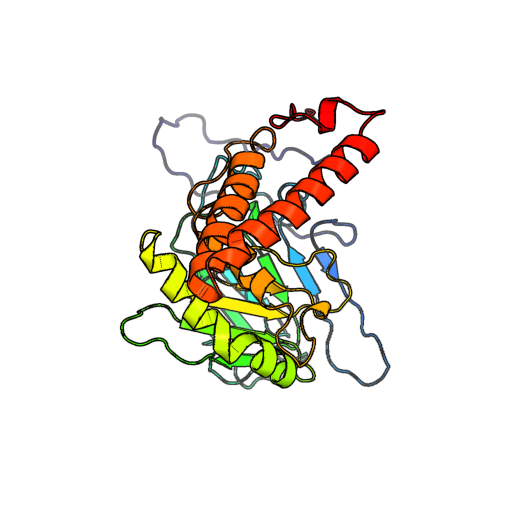U A N 1
ATOM 1659 C CA . LEU A 1 212 ? -2.659 1.406 -17.070 1.00 96.94 212 LEU A CA 1
ATOM 1660 C C . LEU A 1 212 ? -2.294 1.892 -18.476 1.00 96.94 212 LEU A C 1
ATOM 1662 O O . LEU A 1 212 ? -3.128 2.425 -19.209 1.00 96.94 212 LEU A O 1
ATOM 1666 N N . THR A 1 213 ? -1.018 1.761 -18.818 1.00 96.94 213 THR A N 1
ATOM 1667 C CA . THR A 1 213 ? -0.444 2.229 -20.083 1.00 96.94 213 THR A CA 1
ATOM 1668 C C . THR A 1 213 ? -0.695 1.293 -21.262 1.00 96.94 213 THR A C 1
ATOM 1670 O O . THR A 1 213 ? -0.632 1.732 -22.409 1.00 96.94 213 THR A O 1
ATOM 1673 N N . GLY A 1 214 ? -1.008 0.019 -21.014 1.00 97.50 214 GLY A N 1
ATOM 1674 C CA . GLY A 1 214 ? -1.190 -0.981 -22.067 1.00 97.50 214 GLY A CA 1
ATOM 1675 C C . GLY A 1 214 ? 0.122 -1.497 -22.670 1.00 97.50 214 GLY A C 1
ATOM 1676 O O . GLY A 1 214 ? 0.085 -2.268 -23.628 1.00 97.50 214 GLY A O 1
ATOM 1677 N N . ASP A 1 215 ? 1.272 -1.112 -22.107 1.00 97.31 215 ASP A N 1
ATOM 1678 C CA . ASP A 1 215 ? 2.612 -1.562 -22.508 1.00 97.31 215 ASP A CA 1
ATOM 1679 C C . ASP A 1 215 ? 3.520 -1.980 -21.325 1.00 97.31 215 ASP A C 1
ATOM 1681 O O . ASP A 1 215 ? 4.624 -2.479 -21.551 1.00 97.31 215 ASP A O 1
ATOM 1685 N N . ARG A 1 216 ? 3.039 -1.866 -20.075 1.00 96.75 216 ARG A N 1
ATOM 1686 C CA . ARG A 1 216 ? 3.752 -2.151 -18.813 1.00 96.75 216 ARG A CA 1
ATOM 1687 C C . ARG A 1 216 ? 4.925 -1.228 -18.509 1.00 96.75 216 ARG A C 1
ATOM 1689 O O . ARG A 1 216 ? 5.763 -1.569 -17.679 1.00 96.75 216 ARG A O 1
ATOM 1696 N N . THR A 1 217 ? 5.006 -0.057 -19.127 1.00 95.00 217 THR A N 1
ATOM 1697 C CA . THR A 1 217 ? 6.148 0.851 -18.925 1.00 95.00 217 THR A CA 1
ATOM 1698 C C . THR A 1 217 ? 6.179 1.505 -17.545 1.00 95.00 217 THR A C 1
ATOM 1700 O O . THR A 1 217 ? 7.251 1.881 -17.078 1.00 95.00 217 THR A O 1
ATOM 1703 N N . LEU A 1 218 ? 5.034 1.609 -16.860 1.00 96.31 218 LEU A N 1
ATOM 1704 C CA . LEU A 1 218 ? 4.927 2.268 -15.550 1.00 96.31 218 LEU A CA 1
ATOM 1705 C C . LEU A 1 218 ? 4.770 1.306 -14.360 1.00 96.31 218 LEU A C 1
ATOM 1707 O O . LEU A 1 218 ? 4.496 1.744 -13.241 1.00 96.31 218 LEU A O 1
ATOM 1711 N N . VAL A 1 219 ? 4.964 -0.003 -14.559 1.00 96.12 219 VAL A N 1
ATOM 1712 C CA . VAL A 1 219 ? 4.769 -1.004 -13.490 1.00 96.12 219 VAL A CA 1
ATOM 1713 C C . VAL A 1 219 ? 5.799 -0.904 -12.365 1.00 96.12 219 VAL A C 1
ATOM 1715 O O . VAL A 1 219 ? 5.537 -1.395 -11.269 1.00 96.12 219 VAL A O 1
ATOM 1718 N N . ASP A 1 220 ? 6.932 -0.234 -12.586 1.00 95.88 220 ASP A N 1
ATOM 1719 C CA . ASP A 1 220 ? 7.991 -0.068 -11.583 1.00 95.88 220 ASP A CA 1
ATOM 1720 C C . ASP A 1 220 ? 7.538 0.727 -10.350 1.00 95.88 220 ASP A C 1
ATOM 1722 O O . ASP A 1 220 ? 8.104 0.553 -9.272 1.00 95.88 220 ASP A O 1
ATOM 1726 N N . VAL A 1 221 ? 6.441 1.490 -10.442 1.00 95.94 221 VAL A N 1
ATOM 1727 C CA . VAL A 1 221 ? 5.782 2.071 -9.258 1.00 95.94 221 VAL A CA 1
ATOM 1728 C C . VAL A 1 221 ? 5.432 0.982 -8.234 1.00 95.94 221 VAL A C 1
ATOM 1730 O O . VAL A 1 221 ? 5.572 1.193 -7.033 1.00 95.94 221 VAL A O 1
ATOM 1733 N N . VAL A 1 222 ? 5.078 -0.230 -8.676 1.00 97.75 222 VAL A N 1
ATOM 1734 C CA . VAL A 1 222 ? 4.832 -1.373 -7.781 1.00 97.75 222 VAL A CA 1
ATOM 1735 C C . VAL A 1 222 ? 6.101 -1.779 -7.022 1.00 97.75 222 VAL A C 1
ATOM 1737 O O . VAL A 1 222 ? 5.999 -2.203 -5.874 1.00 97.75 222 VAL A O 1
ATOM 1740 N N . VAL A 1 223 ? 7.299 -1.618 -7.598 1.00 97.94 223 VAL A N 1
ATOM 1741 C CA . VAL A 1 223 ? 8.576 -1.883 -6.904 1.00 97.94 223 VAL A CA 1
ATOM 1742 C C . VAL A 1 223 ? 8.771 -0.910 -5.741 1.00 97.94 223 VAL A C 1
ATOM 1744 O O . VAL A 1 223 ? 9.190 -1.324 -4.655 1.00 97.94 223 VAL A O 1
ATOM 1747 N N . HIS A 1 224 ? 8.420 0.362 -5.929 1.00 97.62 224 HIS A N 1
ATOM 1748 C CA . HIS A 1 224 ? 8.430 1.347 -4.851 1.00 97.62 224 HIS A CA 1
ATOM 1749 C C . HIS A 1 224 ? 7.448 0.949 -3.738 1.00 97.62 224 HIS A C 1
ATOM 1751 O O . HIS A 1 224 ? 7.835 0.780 -2.577 1.00 97.62 224 HIS A O 1
ATOM 1757 N N . GLU A 1 225 ? 6.185 0.717 -4.099 1.00 97.56 225 GLU A N 1
ATOM 1758 C CA . GLU A 1 225 ? 5.122 0.426 -3.135 1.00 97.56 225 GLU A CA 1
ATOM 1759 C C . GLU A 1 225 ? 5.312 -0.914 -2.411 1.00 97.56 225 GLU A C 1
ATOM 1761 O O . GLU A 1 225 ? 5.009 -1.027 -1.225 1.00 97.56 225 GLU A O 1
ATOM 1766 N N . LEU A 1 226 ? 5.837 -1.954 -3.068 1.00 96.94 226 LEU A N 1
ATOM 1767 C CA . LEU A 1 226 ? 6.114 -3.225 -2.391 1.00 96.94 226 LEU A CA 1
ATOM 1768 C C . LEU A 1 226 ? 7.272 -3.085 -1.406 1.00 96.94 226 LEU A C 1
ATOM 1770 O O . LEU A 1 226 ? 7.225 -3.683 -0.330 1.00 96.94 226 LEU A O 1
ATOM 1774 N N . THR A 1 227 ? 8.287 -2.276 -1.728 1.00 97.69 227 THR A N 1
ATOM 1775 C CA . THR A 1 227 ? 9.484 -2.102 -0.889 1.00 97.69 227 THR A CA 1
ATOM 1776 C C . THR A 1 227 ? 9.121 -1.491 0.467 1.00 97.69 227 THR A C 1
ATOM 1778 O O . THR A 1 227 ? 9.700 -1.838 1.506 1.00 97.69 227 THR A O 1
ATOM 1781 N N . ARG A 1 228 ? 8.063 -0.679 0.495 1.00 96.44 228 ARG A N 1
ATOM 1782 C CA . ARG A 1 228 ? 7.473 -0.122 1.717 1.00 96.44 228 ARG A CA 1
ATOM 1783 C C . ARG A 1 228 ? 7.002 -1.159 2.721 1.00 96.44 228 ARG A C 1
ATOM 1785 O O . ARG A 1 228 ? 6.945 -0.886 3.922 1.00 96.44 228 ARG A O 1
ATOM 1792 N N . SER A 1 229 ? 6.716 -2.375 2.258 1.00 97.31 229 SER A N 1
ATOM 1793 C CA . SER A 1 229 ? 6.385 -3.506 3.126 1.00 97.31 229 SER A CA 1
ATOM 1794 C C . SER A 1 229 ? 7.478 -3.765 4.168 1.00 97.31 229 SER A C 1
ATOM 1796 O O . SER A 1 229 ? 7.171 -4.149 5.299 1.00 97.31 229 SER A O 1
ATOM 1798 N N . TRP A 1 230 ? 8.740 -3.474 3.834 1.00 97.62 230 TRP A N 1
ATOM 1799 C CA . TRP A 1 230 ? 9.863 -3.494 4.771 1.00 97.62 230 TRP A CA 1
ATOM 1800 C C . TRP A 1 230 ? 10.149 -2.111 5.358 1.00 97.62 230 TRP A C 1
ATOM 1802 O O . TRP A 1 230 ? 10.277 -1.998 6.577 1.00 97.62 230 TRP A O 1
ATOM 1812 N N . PHE A 1 231 ? 10.195 -1.061 4.534 1.00 95.56 231 PHE A N 1
ATOM 1813 C CA . PHE A 1 231 ? 10.604 0.289 4.946 1.00 95.56 231 PHE A CA 1
ATOM 1814 C C . PHE A 1 231 ? 9.416 1.249 4.942 1.00 95.56 231 PHE A C 1
ATOM 1816 O O . PHE A 1 231 ? 9.026 1.793 3.924 1.00 95.56 231 PHE A O 1
ATOM 1823 N N . GLY A 1 232 ? 8.810 1.448 6.101 1.00 90.50 232 GLY A N 1
ATOM 1824 C CA . GLY A 1 232 ? 7.539 2.141 6.270 1.00 90.50 232 GLY A CA 1
ATOM 1825 C C . GLY A 1 232 ? 6.578 1.265 7.051 1.00 90.50 232 GLY A C 1
ATOM 1826 O O . GLY A 1 232 ? 6.229 1.597 8.182 1.00 90.50 232 GLY A O 1
ATOM 1827 N N . ASN A 1 233 ? 6.234 0.092 6.522 1.00 93.00 233 ASN A N 1
ATOM 1828 C CA . ASN A 1 233 ? 5.309 -0.838 7.174 1.00 93.00 233 ASN A CA 1
ATOM 1829 C C . ASN A 1 233 ? 6.042 -1.704 8.214 1.00 93.00 233 ASN A C 1
ATOM 1831 O O . ASN A 1 233 ? 5.569 -1.895 9.344 1.00 93.00 233 ASN A O 1
ATOM 1835 N N . GLY A 1 234 ? 7.228 -2.201 7.849 1.00 92.81 234 GLY A N 1
ATOM 1836 C CA . GLY A 1 234 ? 8.109 -3.025 8.681 1.00 92.81 234 GLY A CA 1
ATOM 1837 C C . GLY A 1 234 ? 8.876 -2.220 9.727 1.00 92.81 234 GLY A C 1
ATOM 1838 O O . GLY A 1 234 ? 8.582 -2.306 10.922 1.00 92.81 234 GLY A O 1
ATOM 1839 N N . VAL A 1 235 ? 9.827 -1.413 9.270 1.00 94.62 235 VAL A N 1
ATOM 1840 C CA . VAL A 1 235 ? 10.566 -0.409 10.043 1.00 94.62 235 VAL A CA 1
ATOM 1841 C C . VAL A 1 235 ? 9.925 0.942 9.758 1.00 94.62 235 VAL A C 1
ATOM 1843 O O . VAL A 1 235 ? 9.911 1.376 8.614 1.00 94.62 235 VAL A O 1
ATOM 1846 N N . THR A 1 236 ? 9.351 1.588 10.769 1.00 93.25 236 THR A N 1
ATOM 1847 C CA . THR A 1 236 ? 8.593 2.840 10.603 1.00 93.25 236 THR A CA 1
ATOM 1848 C C . THR A 1 236 ? 9.307 3.963 11.334 1.00 93.25 236 THR A C 1
ATOM 1850 O O . THR A 1 236 ? 9.737 3.769 12.471 1.00 93.25 236 THR A O 1
ATOM 1853 N N . GLN A 1 237 ? 9.384 5.142 10.718 1.00 90.00 237 GLN A N 1
ATOM 1854 C CA . GLN A 1 237 ? 9.741 6.374 11.420 1.00 90.00 237 GLN A CA 1
ATOM 1855 C C . GLN A 1 237 ? 8.899 6.575 12.696 1.00 90.00 237 GLN A C 1
ATOM 1857 O O . GLN A 1 237 ? 7.725 6.210 12.751 1.00 90.00 237 GLN A O 1
ATOM 1862 N N . ALA A 1 238 ? 9.506 7.144 13.741 1.00 88.50 238 ALA A N 1
ATOM 1863 C CA . ALA A 1 238 ? 8.815 7.391 15.009 1.00 88.50 238 ALA A CA 1
ATOM 1864 C C . ALA A 1 238 ? 7.935 8.655 14.978 1.00 88.50 238 ALA A C 1
ATOM 1866 O O . ALA A 1 238 ? 6.925 8.727 15.679 1.00 88.50 238 ALA A O 1
ATOM 1867 N N . ASN A 1 239 ? 8.326 9.653 14.186 1.00 86.25 239 ASN A N 1
ATOM 1868 C CA . ASN A 1 239 ? 7.565 10.867 13.900 1.00 86.25 239 ASN A CA 1
ATOM 1869 C C . ASN A 1 239 ? 7.917 11.420 12.498 1.00 86.25 239 ASN A C 1
ATOM 1871 O O . ASN A 1 239 ? 8.934 11.055 11.895 1.00 86.25 239 ASN A O 1
ATOM 1875 N N . SER A 1 240 ? 7.075 12.316 11.976 1.00 84.56 240 SER A N 1
ATOM 1876 C CA . SER A 1 240 ? 7.199 12.855 10.614 1.00 84.56 240 SER A CA 1
ATOM 1877 C C . SER A 1 240 ? 8.527 13.566 10.333 1.00 84.56 240 SER A C 1
ATOM 1879 O O . SER A 1 240 ? 8.928 13.633 9.175 1.00 84.56 240 SER A O 1
ATOM 1881 N N . THR A 1 241 ? 9.247 14.030 11.359 1.00 88.62 241 THR A N 1
ATOM 1882 C CA . THR A 1 241 ? 10.586 14.629 11.221 1.00 88.62 241 THR A CA 1
ATOM 1883 C C . THR A 1 241 ? 11.597 13.665 10.602 1.00 88.62 241 THR A C 1
ATOM 1885 O O . THR A 1 241 ? 12.532 14.079 9.918 1.00 88.62 241 THR A O 1
ATOM 1888 N N . HIS A 1 242 ? 11.387 12.360 10.789 1.00 91.56 242 HIS A N 1
ATOM 1889 C CA . HIS A 1 242 ? 12.236 11.299 10.254 1.00 91.56 242 HIS A CA 1
ATOM 1890 C C . HIS A 1 242 ? 11.608 10.576 9.056 1.00 91.56 242 HIS A C 1
ATOM 1892 O O . HIS A 1 242 ? 11.927 9.415 8.807 1.00 91.56 242 HIS A O 1
ATOM 1898 N N . PHE A 1 243 ? 10.721 11.232 8.300 1.00 90.56 243 PHE A N 1
ATOM 1899 C CA . PHE A 1 243 ? 10.051 10.622 7.144 1.00 90.56 243 PHE A CA 1
ATOM 1900 C C . PHE A 1 243 ? 11.020 10.071 6.087 1.00 90.56 243 PHE A C 1
ATOM 1902 O O . PHE A 1 243 ? 10.726 9.056 5.455 1.00 90.56 243 PHE A O 1
ATOM 1909 N N . TRP A 1 244 ? 12.218 10.653 5.975 1.00 94.38 244 TRP A N 1
ATOM 1910 C CA . TRP A 1 244 ? 13.283 10.146 5.110 1.00 94.38 244 TRP A CA 1
ATOM 1911 C C . TRP A 1 244 ? 13.685 8.691 5.417 1.00 94.38 244 TRP A C 1
ATOM 1913 O O . TRP A 1 244 ? 14.149 7.998 4.518 1.00 94.38 244 TRP A O 1
ATOM 1923 N N . LEU A 1 245 ? 13.486 8.194 6.648 1.00 95.38 245 LEU A N 1
ATOM 1924 C CA . LEU A 1 245 ? 13.736 6.787 6.981 1.00 95.38 245 LEU A CA 1
ATOM 1925 C C . LEU A 1 245 ? 12.780 5.838 6.251 1.00 95.38 245 LEU A C 1
ATOM 1927 O O . LEU A 1 245 ? 13.148 4.700 5.982 1.00 95.38 245 LEU A O 1
ATOM 1931 N N . ASN A 1 246 ? 11.569 6.286 5.921 1.00 93.00 246 ASN A N 1
ATOM 1932 C CA . ASN A 1 246 ? 10.648 5.500 5.109 1.00 93.00 246 ASN A CA 1
ATOM 1933 C C . ASN A 1 246 ? 11.008 5.656 3.621 1.00 93.00 246 ASN A C 1
ATOM 1935 O O . ASN A 1 246 ? 11.370 4.685 2.956 1.00 93.00 246 ASN A O 1
ATOM 1939 N N . GLU A 1 247 ? 10.960 6.893 3.117 1.00 94.38 247 GLU A N 1
ATOM 1940 C CA . GLU A 1 247 ? 11.126 7.233 1.694 1.00 94.38 247 GLU A CA 1
ATOM 1941 C C . GLU A 1 247 ? 12.525 6.927 1.155 1.00 94.38 247 GLU A C 1
ATOM 1943 O O . GLU A 1 247 ? 12.680 6.351 0.080 1.00 94.38 247 GLU A O 1
ATOM 1948 N N . GLY A 1 248 ? 13.562 7.308 1.902 1.00 96.94 248 GLY A N 1
ATOM 1949 C CA . GLY A 1 248 ? 14.953 7.191 1.479 1.00 96.94 248 GLY A CA 1
ATOM 1950 C C . GLY A 1 248 ? 15.401 5.738 1.404 1.00 96.94 248 GLY A C 1
ATOM 1951 O O . GLY A 1 248 ? 15.999 5.336 0.406 1.00 96.94 248 GLY A O 1
ATOM 1952 N N . TRP A 1 249 ? 15.055 4.927 2.411 1.00 97.56 249 TRP A N 1
ATOM 1953 C CA . TRP A 1 249 ? 15.326 3.488 2.372 1.00 97.56 249 TRP A CA 1
ATOM 1954 C C . TRP A 1 249 ? 14.514 2.782 1.290 1.00 97.56 249 TRP A C 1
ATOM 1956 O O . TRP A 1 249 ? 15.075 1.955 0.572 1.00 97.56 249 TRP A O 1
ATOM 1966 N N . THR A 1 250 ? 13.240 3.148 1.122 1.00 97.38 250 THR A N 1
ATOM 1967 C CA . THR A 1 250 ? 12.419 2.616 0.027 1.00 97.38 250 THR A CA 1
ATOM 1968 C C . THR A 1 250 ? 13.063 2.909 -1.320 1.00 97.38 250 THR A C 1
ATOM 1970 O O . THR A 1 250 ? 13.343 1.981 -2.066 1.00 97.38 250 THR A O 1
ATOM 1973 N N . THR A 1 251 ? 13.407 4.168 -1.590 1.00 97.25 251 THR A N 1
ATOM 1974 C CA . THR A 1 251 ? 14.029 4.589 -2.855 1.00 97.25 251 THR A CA 1
ATOM 1975 C C . THR A 1 251 ? 15.385 3.910 -3.085 1.00 97.25 251 THR A C 1
ATOM 1977 O O . THR A 1 251 ? 15.740 3.548 -4.207 1.00 97.25 251 THR A O 1
ATOM 1980 N N . TYR A 1 252 ? 16.180 3.722 -2.027 1.00 97.88 252 TYR A N 1
ATOM 1981 C CA . TYR A 1 252 ? 17.468 3.036 -2.128 1.00 97.88 252 TYR A CA 1
ATOM 1982 C C . TYR A 1 252 ? 17.302 1.567 -2.542 1.00 97.88 252 TYR A C 1
ATOM 1984 O O . TYR A 1 252 ? 17.987 1.100 -3.455 1.00 97.88 252 TYR A O 1
ATOM 1992 N N . ILE A 1 253 ? 16.390 0.849 -1.884 1.00 98.12 253 ILE A N 1
ATOM 1993 C CA . ILE A 1 253 ? 16.137 -0.570 -2.144 1.00 98.12 253 ILE A CA 1
ATOM 1994 C C . ILE A 1 253 ? 15.392 -0.769 -3.466 1.00 98.12 253 ILE A C 1
ATOM 1996 O O . ILE A 1 253 ? 15.750 -1.669 -4.217 1.00 98.12 253 ILE A O 1
ATOM 2000 N N . GLU A 1 254 ? 14.442 0.099 -3.805 1.00 97.94 254 GLU A N 1
ATOM 2001 C CA . GLU A 1 254 ? 13.786 0.138 -5.115 1.00 97.94 254 GLU A CA 1
ATOM 2002 C C . GLU A 1 254 ? 14.834 0.161 -6.232 1.00 97.94 254 GLU A C 1
ATOM 2004 O O . GLU A 1 254 ? 14.854 -0.718 -7.088 1.00 97.94 254 GLU A O 1
ATOM 2009 N N . ARG A 1 255 ? 15.796 1.088 -6.171 1.00 97.88 255 ARG A N 1
ATOM 2010 C CA . ARG A 1 255 ? 16.883 1.182 -7.158 1.00 97.88 255 ARG A CA 1
ATOM 2011 C C . ARG A 1 255 ? 17.778 -0.055 -7.203 1.00 97.88 255 ARG A C 1
ATOM 2013 O O . ARG A 1 255 ? 18.267 -0.415 -8.272 1.00 97.88 255 ARG A O 1
ATOM 2020 N N . LEU A 1 256 ? 18.020 -0.701 -6.061 1.00 97.88 256 LEU A N 1
ATOM 2021 C CA . LEU A 1 256 ? 18.725 -1.985 -6.025 1.00 97.88 256 LEU A CA 1
ATOM 2022 C C . LEU A 1 256 ? 17.919 -3.089 -6.711 1.00 97.88 256 LEU A C 1
ATOM 2024 O O . LEU A 1 256 ? 18.512 -3.920 -7.395 1.00 97.88 256 LEU A O 1
ATOM 2028 N N . LEU A 1 257 ? 16.597 -3.094 -6.549 1.00 98.12 257 LEU A N 1
ATOM 2029 C CA . LEU A 1 257 ? 15.712 -4.058 -7.193 1.00 98.12 257 LEU A CA 1
ATOM 2030 C C . LEU A 1 257 ? 15.616 -3.828 -8.693 1.00 98.12 257 LEU A C 1
ATOM 2032 O O . LEU A 1 257 ? 15.716 -4.804 -9.424 1.00 98.12 257 LEU A O 1
ATOM 2036 N N . LEU A 1 258 ? 15.528 -2.582 -9.168 1.00 97.94 258 LEU A N 1
ATOM 2037 C CA . LEU A 1 258 ? 15.552 -2.278 -10.606 1.00 97.94 258 LEU A CA 1
ATOM 2038 C C . LEU A 1 258 ? 16.782 -2.891 -11.291 1.00 97.94 258 LEU A C 1
ATOM 2040 O O . LEU A 1 258 ? 16.667 -3.496 -12.351 1.00 97.94 258 LEU A O 1
ATOM 2044 N N . GLN A 1 259 ? 17.935 -2.849 -10.617 1.00 97.38 259 GLN A N 1
ATOM 2045 C CA . GLN A 1 259 ? 19.174 -3.479 -11.082 1.00 97.38 259 GLN A CA 1
ATOM 2046 C C . GLN A 1 259 ? 19.057 -5.009 -11.267 1.00 97.38 259 GLN A C 1
ATOM 2048 O O . GLN A 1 259 ? 19.742 -5.584 -12.109 1.00 97.38 259 GLN A O 1
ATOM 2053 N N . LEU A 1 260 ? 18.239 -5.672 -10.440 1.00 97.50 260 LEU A N 1
ATOM 2054 C CA . LEU A 1 260 ? 18.030 -7.125 -10.445 1.00 97.50 260 LEU A CA 1
ATOM 2055 C C . LEU A 1 260 ? 16.868 -7.541 -11.354 1.00 97.50 260 LEU A C 1
ATOM 2057 O O . LEU A 1 260 ? 16.826 -8.678 -11.821 1.00 97.50 260 LEU A O 1
ATOM 2061 N N . LEU A 1 261 ? 15.895 -6.650 -11.531 1.00 96.94 261 LEU A N 1
ATOM 2062 C CA . LEU A 1 261 ? 14.660 -6.887 -12.268 1.00 96.94 261 LEU A CA 1
ATOM 2063 C C . LEU A 1 261 ? 14.809 -6.621 -13.761 1.00 96.94 261 LEU A C 1
ATOM 2065 O O . LEU A 1 261 ? 14.155 -7.309 -14.549 1.00 96.94 261 LEU A O 1
ATOM 2069 N N . HIS A 1 262 ? 15.655 -5.654 -14.108 1.00 95.88 262 HIS A N 1
ATOM 2070 C CA . HIS A 1 262 ? 15.909 -5.201 -15.467 1.00 95.88 262 HIS A CA 1
ATOM 2071 C C . HIS A 1 262 ? 17.388 -5.439 -15.795 1.00 95.88 262 HIS A C 1
ATOM 2073 O O . HIS A 1 262 ? 17.784 -6.578 -16.046 1.00 95.88 262 HIS A O 1
ATOM 2079 N N . THR A 1 263 ? 18.230 -4.408 -15.740 1.00 96.62 263 THR A N 1
ATOM 2080 C CA . THR A 1 263 ? 19.675 -4.491 -15.984 1.00 96.62 263 THR A CA 1
ATOM 2081 C C . THR A 1 263 ? 20.475 -3.729 -14.921 1.00 96.62 263 THR A C 1
ATOM 2083 O O . THR A 1 263 ? 19.955 -2.805 -14.292 1.00 96.62 263 THR A O 1
ATOM 2086 N N . PRO A 1 264 ? 21.784 -4.008 -14.750 1.00 95.44 264 PRO A N 1
ATOM 2087 C CA . PRO A 1 264 ? 22.627 -3.241 -13.829 1.00 95.44 264 PRO A CA 1
ATOM 2088 C C . PRO A 1 264 ? 22.631 -1.721 -14.081 1.00 95.44 264 PRO A C 1
ATOM 2090 O O . PRO A 1 264 ? 22.848 -0.947 -13.146 1.00 95.44 264 PRO A O 1
ATOM 2093 N N . ALA A 1 265 ? 22.379 -1.283 -15.321 1.00 97.31 265 ALA A N 1
ATOM 2094 C CA . ALA A 1 265 ? 22.344 0.130 -15.687 1.00 97.31 265 ALA A CA 1
ATOM 2095 C C . ALA A 1 265 ? 21.104 0.862 -15.139 1.00 97.31 265 ALA A C 1
ATOM 2097 O O . ALA A 1 265 ? 21.192 2.055 -14.840 1.00 97.31 265 ALA A O 1
ATOM 2098 N N . ASP A 1 266 ? 19.982 0.163 -14.931 1.00 97.12 266 ASP A N 1
ATOM 2099 C CA . ASP A 1 266 ? 18.711 0.761 -14.493 1.00 97.12 266 ASP A CA 1
ATOM 2100 C C . ASP A 1 266 ? 18.812 1.430 -13.120 1.00 97.12 266 ASP A C 1
ATOM 2102 O O . ASP A 1 266 ? 18.221 2.486 -12.881 1.00 97.12 266 ASP A O 1
ATOM 2106 N N . ARG A 1 267 ? 19.654 0.893 -12.228 1.00 97.31 267 ARG A N 1
ATOM 2107 C CA . ARG A 1 267 ? 19.963 1.536 -10.944 1.00 97.31 267 ARG A CA 1
ATOM 2108 C C . ARG A 1 267 ? 20.581 2.919 -11.133 1.00 97.31 267 ARG A C 1
ATOM 2110 O O . ARG A 1 267 ? 20.198 3.868 -10.447 1.00 97.31 267 ARG A O 1
ATOM 2117 N N . GLY A 1 268 ? 21.562 3.019 -12.031 1.00 97.69 268 GLY A N 1
ATOM 2118 C CA . GLY A 1 268 ? 22.245 4.272 -12.343 1.00 97.69 268 GLY A CA 1
ATOM 2119 C C . GLY A 1 268 ? 21.309 5.261 -13.032 1.00 97.69 268 GLY A C 1
ATOM 2120 O O . GLY A 1 268 ? 21.271 6.432 -12.662 1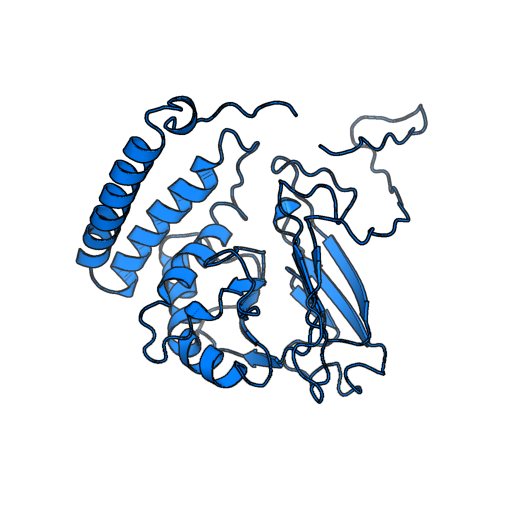.00 97.69 268 GLY A O 1
ATOM 2121 N N . PHE A 1 269 ? 20.493 4.778 -13.969 1.00 97.75 269 PHE A N 1
ATOM 2122 C CA . PHE A 1 269 ? 19.516 5.599 -14.676 1.00 97.75 269 PHE A CA 1
ATOM 2123 C C . PHE A 1 269 ? 18.454 6.186 -13.730 1.00 97.75 269 PHE A C 1
ATOM 2125 O O . PHE A 1 269 ? 18.259 7.402 -13.699 1.00 97.75 269 PHE A O 1
ATOM 2132 N N . SER A 1 270 ? 17.855 5.360 -12.863 1.00 97.06 270 SER A N 1
ATOM 2133 C CA . SER A 1 270 ? 16.911 5.816 -11.829 1.00 97.06 270 SER A CA 1
ATOM 2134 C C . SER A 1 270 ? 17.557 6.784 -10.822 1.00 97.06 270 SER A C 1
ATOM 2136 O O . SER A 1 270 ? 16.923 7.742 -10.362 1.00 97.06 270 SER A O 1
ATOM 2138 N N . PHE A 1 271 ? 18.842 6.592 -10.495 1.00 97.44 271 PHE A N 1
ATOM 2139 C CA . PHE A 1 271 ? 19.594 7.555 -9.687 1.00 97.44 271 PHE A CA 1
ATOM 2140 C C . PHE A 1 271 ? 19.710 8.920 -10.371 1.00 97.44 271 PHE A C 1
ATOM 2142 O O . PHE A 1 271 ? 19.433 9.926 -9.722 1.00 97.44 271 PHE A O 1
ATOM 2149 N N . LEU A 1 272 ? 20.070 8.966 -11.657 1.00 98.19 272 LEU A N 1
ATOM 2150 C CA . LEU A 1 272 ? 20.220 10.221 -12.400 1.00 98.19 272 LEU A CA 1
ATOM 2151 C C . LEU A 1 272 ? 18.900 10.993 -12.499 1.00 98.19 272 LEU A C 1
ATOM 2153 O O . LEU A 1 272 ? 18.888 12.198 -12.239 1.00 98.19 272 LEU A O 1
ATOM 2157 N N . ILE A 1 273 ? 17.793 10.301 -12.797 1.00 97.38 273 ILE A N 1
ATOM 2158 C CA . ILE A 1 273 ? 16.451 10.905 -12.817 1.00 97.38 273 ILE A CA 1
ATOM 2159 C C . ILE A 1 273 ? 16.131 11.507 -11.447 1.00 97.38 273 ILE A C 1
ATOM 2161 O O . ILE A 1 273 ? 15.828 12.694 -11.348 1.00 97.38 273 ILE A O 1
ATOM 2165 N N . GLY A 1 274 ? 16.264 10.725 -10.372 1.00 97.38 274 GLY A N 1
ATOM 2166 C CA . GLY A 1 274 ? 15.939 11.223 -9.036 1.00 97.38 274 GLY A CA 1
ATOM 2167 C C . GLY A 1 274 ? 16.906 12.295 -8.521 1.00 97.38 274 GLY A C 1
ATOM 2168 O O . GLY A 1 274 ? 16.488 13.166 -7.765 1.00 97.38 274 GLY A O 1
ATOM 2169 N N . TYR A 1 275 ? 18.178 12.284 -8.934 1.00 98.00 275 TYR A N 1
ATOM 2170 C CA . TYR A 1 275 ? 19.119 13.364 -8.626 1.00 98.00 275 TYR A CA 1
ATOM 2171 C C . TYR A 1 275 ? 18.689 14.667 -9.299 1.00 98.00 275 TYR A C 1
ATOM 2173 O O . TYR A 1 275 ? 18.676 15.712 -8.652 1.00 98.00 275 TYR A O 1
ATOM 2181 N N . LYS A 1 276 ? 18.268 14.608 -10.568 1.00 98.25 276 LYS A N 1
ATOM 2182 C CA . LYS A 1 276 ? 17.694 15.764 -11.261 1.00 98.25 276 LYS A CA 1
ATOM 2183 C C . LYS A 1 276 ? 16.434 16.271 -10.548 1.00 98.25 276 LYS A C 1
ATOM 2185 O O . LYS A 1 276 ? 16.367 17.460 -10.250 1.00 98.25 276 LYS A O 1
ATOM 2190 N N . SER A 1 277 ? 15.508 15.382 -10.180 1.00 97.31 277 SER A N 1
ATOM 2191 C CA . SER A 1 277 ? 14.317 15.750 -9.397 1.00 97.31 277 SER A CA 1
ATOM 2192 C C . SER A 1 277 ? 14.666 16.387 -8.048 1.00 97.31 277 SER A C 1
ATOM 2194 O O . SER A 1 277 ? 14.011 17.343 -7.645 1.00 97.31 277 SER A O 1
ATOM 2196 N N . LEU A 1 278 ? 15.714 15.910 -7.364 1.00 97.19 278 LEU A N 1
ATOM 2197 C CA . LEU A 1 278 ? 16.207 16.523 -6.129 1.00 97.19 278 LEU A CA 1
ATOM 2198 C C . LEU A 1 278 ? 16.728 17.944 -6.376 1.00 97.19 278 LEU A C 1
ATOM 2200 O O . LEU A 1 278 ? 16.378 18.843 -5.621 1.00 97.19 278 LEU A O 1
ATOM 2204 N N . GLN A 1 279 ? 17.532 18.165 -7.420 1.00 98.06 279 GLN A N 1
ATOM 2205 C CA . GLN A 1 279 ? 18.025 19.506 -7.764 1.00 98.06 279 GLN A CA 1
ATOM 2206 C C . GLN A 1 279 ? 16.872 20.471 -8.071 1.00 98.06 279 GLN A C 1
ATOM 2208 O O . GLN A 1 279 ? 16.874 21.607 -7.599 1.00 98.06 279 GLN A O 1
ATOM 2213 N N . ASP A 1 280 ? 15.862 20.005 -8.808 1.00 97.69 280 ASP A N 1
ATOM 2214 C CA . ASP A 1 280 ? 14.680 20.807 -9.131 1.00 97.69 280 ASP A CA 1
ATOM 2215 C C . ASP A 1 280 ? 13.845 21.121 -7.879 1.00 97.69 280 ASP A C 1
ATOM 2217 O O . ASP A 1 280 ? 13.419 22.262 -7.696 1.00 97.69 280 ASP A O 1
ATOM 2221 N N . ALA A 1 281 ? 13.682 20.154 -6.970 1.00 95.56 281 ALA A N 1
ATOM 2222 C CA . ALA A 1 281 ? 13.008 20.363 -5.691 1.00 95.56 281 ALA A CA 1
ATOM 2223 C C . ALA A 1 281 ? 13.776 21.342 -4.787 1.00 95.56 281 ALA A C 1
ATOM 2225 O O . ALA A 1 281 ? 13.174 22.240 -4.203 1.00 95.56 281 ALA A O 1
ATOM 2226 N N . LEU A 1 282 ? 15.105 21.220 -4.693 1.00 96.38 282 LEU A N 1
ATOM 2227 C CA . LEU A 1 282 ? 15.932 22.161 -3.932 1.00 96.38 282 LEU A CA 1
ATOM 2228 C C . LEU A 1 282 ? 15.741 23.587 -4.457 1.00 96.38 282 LEU A C 1
ATOM 2230 O O . LEU A 1 282 ? 15.475 24.483 -3.658 1.00 96.38 282 LEU A O 1
ATOM 2234 N N . LYS A 1 283 ? 15.760 23.772 -5.782 1.00 96.75 283 LYS A N 1
ATOM 2235 C CA . LYS A 1 283 ? 15.485 25.064 -6.419 1.00 96.75 283 LYS A CA 1
ATOM 2236 C C . LYS A 1 283 ? 14.086 25.595 -6.090 1.00 96.75 283 LYS A C 1
ATOM 2238 O O . LYS A 1 283 ? 13.927 26.760 -5.746 1.00 96.75 283 LYS A O 1
ATOM 2243 N N . GLN A 1 284 ? 13.065 24.739 -6.150 1.00 96.38 284 GLN A N 1
ATOM 2244 C CA . GLN A 1 284 ? 11.686 25.116 -5.823 1.00 96.38 284 GLN A CA 1
ATOM 2245 C C . GLN A 1 284 ? 11.532 25.621 -4.377 1.00 96.38 284 GLN A C 1
ATOM 2247 O O . GLN A 1 284 ? 10.715 26.502 -4.117 1.00 96.38 284 GLN A O 1
ATOM 2252 N N . TYR A 1 285 ? 12.308 25.076 -3.436 1.00 94.00 285 TYR A N 1
ATOM 2253 C CA . TYR A 1 285 ? 12.260 25.440 -2.018 1.00 94.00 285 TYR A CA 1
ATOM 2254 C C . TYR A 1 285 ? 13.351 26.440 -1.592 1.00 94.00 285 TYR A C 1
ATOM 2256 O O . TYR A 1 285 ? 13.589 26.580 -0.393 1.00 94.00 285 TYR A O 1
ATOM 2264 N N . GLU A 1 286 ? 13.993 27.160 -2.522 1.00 95.25 286 GLU A N 1
ATOM 2265 C CA . GLU A 1 286 ? 15.022 28.176 -2.212 1.00 95.25 286 GLU A CA 1
ATOM 2266 C C . GLU A 1 286 ? 14.528 29.241 -1.222 1.00 95.25 286 GLU A C 1
ATOM 2268 O O . GLU A 1 286 ? 15.234 29.591 -0.278 1.00 95.25 286 GLU A O 1
ATOM 2273 N N . GLU A 1 287 ? 13.280 29.691 -1.367 1.00 95.81 287 GLU A N 1
ATOM 2274 C CA . GLU A 1 287 ? 12.658 30.666 -0.459 1.00 95.81 287 GLU A CA 1
ATOM 2275 C C . GLU A 1 287 ? 12.218 30.053 0.884 1.00 95.81 287 GLU A C 1
ATOM 2277 O O . GLU A 1 287 ? 11.871 30.772 1.819 1.00 95.81 287 GLU A O 1
ATOM 2282 N N . ASN A 1 288 ? 12.248 28.721 1.017 1.00 92.31 288 ASN A N 1
ATOM 2283 C CA . ASN A 1 288 ? 11.876 27.996 2.235 1.00 92.31 288 ASN A CA 1
ATOM 2284 C C . ASN A 1 288 ? 12.924 26.922 2.619 1.00 92.31 288 ASN A C 1
ATOM 2286 O O . ASN A 1 288 ? 12.594 25.729 2.654 1.00 92.31 288 ASN A O 1
ATOM 2290 N N . PRO A 1 289 ? 14.165 27.304 3.004 1.00 91.38 289 PRO A N 1
ATOM 2291 C CA . PRO A 1 289 ? 15.283 26.366 3.198 1.00 91.38 289 PRO A CA 1
ATOM 2292 C C . PRO A 1 289 ? 15.049 25.278 4.253 1.00 91.38 289 PRO A C 1
ATOM 2294 O O . PRO A 1 289 ? 15.720 24.248 4.258 1.00 91.38 289 PRO A O 1
ATOM 2297 N N . LYS A 1 290 ? 14.083 25.471 5.162 1.00 91.31 290 LYS A N 1
ATOM 2298 C CA . LYS A 1 290 ? 13.698 24.445 6.143 1.00 91.31 290 LYS A CA 1
ATOM 2299 C C . LYS A 1 290 ? 13.251 23.136 5.477 1.00 91.31 290 LYS A C 1
ATOM 2301 O O . LYS A 1 290 ? 13.555 22.072 6.004 1.00 91.31 290 LYS A O 1
ATOM 2306 N N . TYR A 1 291 ? 12.593 23.209 4.315 1.00 89.88 291 TYR A N 1
ATOM 2307 C CA . TYR A 1 291 ? 12.107 22.040 3.572 1.00 89.88 291 TYR A CA 1
ATOM 2308 C C . TYR A 1 291 ? 13.173 21.399 2.671 1.00 89.88 291 TYR A C 1
ATOM 2310 O O . TYR A 1 291 ? 12.934 20.337 2.110 1.00 89.88 291 TYR A O 1
ATOM 2318 N N . GLN A 1 292 ? 14.362 22.000 2.567 1.00 93.19 292 GLN A N 1
ATOM 2319 C CA . GLN A 1 292 ? 15.514 21.398 1.885 1.00 93.19 292 GLN A CA 1
ATOM 2320 C C . GLN A 1 292 ? 16.308 20.445 2.797 1.00 93.19 292 GLN A C 1
ATOM 2322 O O . GLN A 1 292 ? 17.205 19.737 2.339 1.00 93.19 292 GLN A O 1
ATOM 2327 N N . ARG A 1 293 ? 16.017 20.431 4.104 1.00 93.75 293 ARG A N 1
ATOM 2328 C CA . ARG A 1 293 ? 16.703 19.574 5.075 1.00 93.75 293 ARG A CA 1
ATOM 2329 C C . ARG A 1 293 ? 16.181 18.144 4.983 1.00 93.75 293 ARG A C 1
ATOM 2331 O O . ARG A 1 293 ? 14.984 17.919 4.861 1.00 93.75 293 ARG A O 1
ATOM 2338 N N . LEU A 1 294 ? 17.077 17.172 5.150 1.00 93.88 294 LEU A N 1
ATOM 2339 C CA . LEU A 1 294 ? 16.697 15.758 5.240 1.00 93.88 294 LEU A CA 1
ATOM 2340 C C . LEU A 1 294 ? 15.837 15.465 6.483 1.00 93.88 294 LEU A C 1
ATOM 2342 O O . LEU A 1 294 ? 14.949 14.616 6.457 1.00 93.88 294 LEU A O 1
ATOM 2346 N N . VAL A 1 295 ? 16.122 16.174 7.577 1.00 93.62 295 VAL A N 1
ATOM 2347 C CA . VAL A 1 295 ? 15.372 16.125 8.833 1.00 93.62 295 VAL A CA 1
ATOM 2348 C C . VAL A 1 295 ? 14.656 17.461 8.984 1.00 93.62 295 VAL A C 1
ATOM 2350 O O . VAL A 1 295 ? 15.304 18.502 9.102 1.00 93.62 295 VAL A O 1
ATOM 2353 N N . ILE A 1 296 ? 13.327 17.424 8.926 1.00 88.31 296 ILE A N 1
ATOM 2354 C CA . ILE A 1 296 ? 12.466 18.611 8.939 1.00 88.31 296 ILE A CA 1
ATOM 2355 C C . ILE A 1 296 ? 11.725 18.631 10.267 1.00 88.31 296 ILE A C 1
ATOM 2357 O O . ILE A 1 296 ? 10.921 17.740 10.523 1.00 88.31 296 ILE A O 1
ATOM 2361 N N . ASP A 1 297 ? 11.975 19.633 11.103 1.00 83.00 297 ASP A N 1
ATOM 2362 C CA . ASP A 1 297 ? 11.307 19.737 12.398 1.00 83.00 297 ASP A CA 1
ATOM 2363 C C . ASP A 1 297 ? 9.783 19.760 12.221 1.00 83.00 297 ASP A C 1
ATOM 2365 O O . ASP A 1 297 ? 9.234 20.565 11.464 1.00 83.00 297 ASP A O 1
ATOM 2369 N N . SER A 1 298 ? 9.086 18.850 12.904 1.00 66.81 298 SER A N 1
ATOM 2370 C CA . SER A 1 298 ? 7.629 18.820 12.891 1.00 66.81 298 SER A CA 1
ATOM 2371 C C . SER A 1 298 ? 7.086 20.084 13.549 1.00 66.81 298 SER A C 1
ATOM 2373 O O . SER A 1 298 ? 7.286 20.293 14.748 1.00 66.81 298 SER A O 1
ATOM 2375 N N . GLU A 1 299 ? 6.354 20.900 12.798 1.00 59.62 299 GLU A N 1
ATOM 2376 C CA . GLU A 1 299 ? 5.591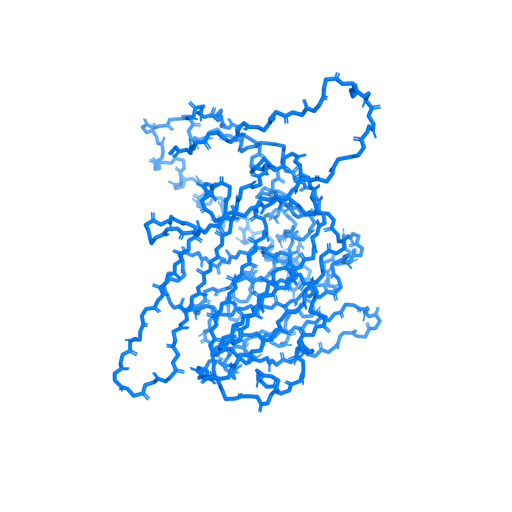 21.997 13.384 1.00 59.62 299 GLU A CA 1
ATOM 2377 C C . GLU A 1 299 ? 4.486 21.399 14.264 1.00 59.62 299 GLU A C 1
ATOM 2379 O O . GLU A 1 299 ? 3.620 20.652 13.798 1.00 59.62 299 GLU A O 1
ATOM 2384 N N . THR A 1 300 ? 4.538 21.678 15.566 1.00 49.84 300 THR A N 1
ATOM 2385 C CA . THR A 1 300 ? 3.446 21.353 16.483 1.00 49.84 300 THR A CA 1
ATOM 2386 C C . THR A 1 300 ? 2.244 22.218 16.123 1.00 49.84 300 THR A C 1
ATOM 2388 O O . THR A 1 300 ? 2.199 23.393 16.484 1.00 49.84 300 THR A O 1
ATOM 2391 N N . GLY A 1 301 ? 1.300 21.642 15.381 1.00 42.94 301 GLY A N 1
ATOM 2392 C CA . GLY A 1 301 ? -0.038 22.197 15.170 1.00 42.94 301 GLY A CA 1
ATOM 2393 C C . GLY A 1 301 ? -1.049 21.717 16.199 1.00 42.94 301 GLY A C 1
ATOM 2394 O O . GLY A 1 301 ? -0.892 20.588 16.723 1.00 42.94 301 GLY A O 1
#

InterPro domains:
  IPR001930 Peptidase M1, alanine aminopeptidase/leukotriene A4 hydrolase [PR00756] (58-73)
  IPR001930 Peptidase M1, alanine aminopeptidase/leukotriene A4 hydrolase [PR00756] (194-204)
  IPR001930 Peptidase M1, alanine aminopeptidase/leukotriene A4 hydrolase [PR00756] (221-236)
  IPR001930 Peptidase M1, alanine aminopeptidase/leukotriene A4 hydrolase [PR00756] (240-252)
  IPR014782 Peptidase M1, membrane alanine aminopeptidase [PF01433] (161-263)
  IPR027268 Peptidase M4/M1, CTD superfamily [G3DSA:1.10.390.10] (235-301)
  IPR034015 Aminopeptidase, leukotriene A4 hydrolase-like [PTHR45726] (1-299)
  IPR042097 Aminopeptidase N-like , N-terminal domain superfamliy [G3DSA:2.60.40.1730] (1-129)
  IPR042097 Aminopeptidase N-like , N-terminal domain superfamliy [SSF63737] (2-130)

Secondary structure (DSSP, 8-state):
---PPP-PPPS---TT------------TT-TTEEE----STT-----EEEE--TT-TTS--S---TT--EEEEEEEEESS-EEESSEEEES-TTS-GGGGS-TTTS-EEEEEEEEEEE-GGG-EEEESS-EEEEPPPPTT---EEEEEE-TTTHHHHHHHHTTTHHHHHHHHTTTSPPP-SSEEEEEE--TT--SSEE--TTEEEE-GGG--SSSTTTTHHHHHHHTTTBTTTB--SSGGGTHHHHHHHHHHHHHHHHHHS-HHHHHHHHHHHHHHHHHHHHHTTT-GGGGSSS-PPP--

Sequence (301 aa):
MGSPLRILLPPSRKVGDQIRVQIFYSTTKDRPAVQWLGKERKGRPSRSCSAKLNQSTRGAWRLCSSPSVKITYNAKVACVLPVLLSAIPVSPPSDGPAHDDKEIGKDVVTYEYKQPVPIPPYLIAIAIGNFRYRALPKVEGKEWSTGIWAEPELIDAAYWEFSKDTGRFLATAEKILPPYRFGVYDLLVLPPSFPYGGMENACLTFLTPTLLTGDRTLVDVVVHELTRSWFGNGVTQANSTHFWLNEGWTTYIERLLLQLLHTPADRGFSFLIGYKSLQDALKQYEENPKYQRLVIDSETG

Radius of gyration: 20.36 Å; Cα contacts (8 Å, |Δi|>4): 503; chains: 1; bounding box: 52×52×63 Å

Mean predicted aligned error: 6.25 Å

Solvent-accessible surface area (backbone atoms only — not comparable to full-atom values): 17300 Å² total; per-residue (Å²): 132,84,82,88,85,85,80,90,71,77,91,91,71,59,94,87,69,86,80,90,82,89,81,91,83,81,74,65,92,91,33,94,18,49,51,79,43,71,65,83,60,94,90,62,91,48,57,44,32,47,33,41,28,43,70,92,22,73,53,64,57,98,61,77,59,46,48,64,46,64,45,59,51,73,49,78,47,77,34,35,46,38,72,45,53,36,30,43,69,68,31,64,54,74,91,49,57,62,56,75,74,43,56,76,73,72,43,78,45,67,36,33,33,43,26,86,63,60,31,31,50,48,37,44,36,40,39,33,21,63,54,39,68,44,78,38,68,81,53,87,97,52,91,54,48,45,33,39,32,16,39,76,92,42,37,65,56,50,43,64,44,42,45,79,46,56,51,54,50,55,59,54,48,44,74,83,41,76,77,84,80,69,50,38,52,26,39,31,46,44,62,83,83,51,94,48,74,60,41,58,24,44,35,36,28,40,31,30,46,86,49,63,68,88,76,48,83,51,52,63,58,53,45,44,40,56,38,20,58,51,27,43,48,59,50,52,36,61,47,78,30,41,46,47,59,18,56,51,50,16,55,53,50,29,34,54,44,39,26,72,75,69,40,72,61,45,26,57,52,54,45,53,55,51,49,52,52,48,54,54,50,45,61,74,31,62,94,44,60,66,76,65,42,78,65,34,84,69,78,88,118

Organism: NCBI:txid1328759

pLDDT: mean 88.15, std 15.15, range [32.03, 98.56]